Protein AF-0000000081128014 (afdb_homodimer)

pLDDT: mean 85.07, std 20.33, range [24.38, 98.75]

InterPro domains:
  IPR011042 Six-bladed beta-propeller, TolB-like [G3DSA:2.120.10.30] (25-150)

Secondary structure (DSSP, 8-state):
-------------------S-SEEEEETTEEEEEETTEEEEEEE-S-SEEEEEEEETTTTEEEEEEE-TTB-EEEEEETTT--EEEEEE-TTB-EEEEEEETTTTEEEEEETTTTEEEEEE--S-S-PPEEEEEE-SSS-EEEEEE-TT-/-------------------S-SEEEEETTEEEEEETTEEEEEEE-S-SEEEEEEEETTTTEEEEEEE-TTB-EEEEEETTT--EEEEEE-TTB-EEEEEEETTTTEEEEEETTTTEEEEEE--SSS-PPEEEEEE-SSS-EEEEEE-TT-

Radius of gyration: 19.32 Å; Cα contacts (8 Å, |Δi|>4): 740; chains: 2; bounding box: 48×57×55 Å

Organism: Mythimna separata (NCBI:txid271217)

Nearest PDB structures (foldseek):
  8jx8-assembly1_B  TM=8.300E-01  e=3.757E-05  Rattus norvegicus
  8juu-assembly1_B  TM=8.739E-01  e=5.734E-05  Rattus norvegicus
  8em7-assembly1_B  TM=8.088E-01  e=1.564E-04  Mus musculus
  1npe-assembly1_A  TM=8.009E-01  e=1.294E-03  Mus musculus
  4o9d-assembly2_A  TM=6.510E-01  e=2.772E-02  Schizosaccharomyces pombe 972h-

Structure (mmCIF, N/CA/C/O backbone):
data_AF-0000000081128014-model_v1
#
loop_
_entity.id
_entity.type
_entity.pdbx_description
1 polymer 'Uncharacterized protein'
#
loop_
_atom_site.group_PDB
_atom_site.id
_atom_site.type_symbol
_atom_site.label_atom_id
_atom_site.label_alt_id
_atom_site.label_comp_id
_atom_site.label_asym_id
_atom_site.label_entity_id
_atom_site.label_seq_id
_atom_site.pdbx_PDB_ins_code
_atom_site.Cartn_x
_atom_site.Cartn_y
_atom_site.Cartn_z
_atom_site.occupancy
_atom_site.B_iso_or_equiv
_atom_site.auth_seq_id
_atom_site.auth_comp_id
_atom_site.auth_asym_id
_atom_site.auth_atom_id
_atom_site.pdbx_PDB_model_num
ATOM 1 N N . MET A 1 1 ? -27.906 -6.957 -35.219 1 24.58 1 MET A N 1
ATOM 2 C CA . MET A 1 1 ? -28.062 -5.723 -34.469 1 24.58 1 MET A CA 1
ATOM 3 C C . MET A 1 1 ? -26.797 -5.395 -33.688 1 24.58 1 MET A C 1
ATOM 5 O O . MET A 1 1 ? -26.375 -6.168 -32.844 1 24.58 1 MET A O 1
ATOM 9 N N . PHE A 1 2 ? -25.859 -4.609 -34.312 1 31.95 2 PHE A N 1
ATOM 10 C CA . PHE A 1 2 ? -24.531 -4.215 -33.875 1 31.95 2 PHE A CA 1
ATOM 11 C C . PHE A 1 2 ? -24.609 -3.275 -32.688 1 31.95 2 PHE A C 1
ATOM 13 O O . PHE A 1 2 ? -25.109 -2.152 -32.781 1 31.95 2 PHE A O 1
ATOM 20 N N . THR A 1 3 ? -24.812 -3.832 -31.5 1 31.75 3 THR A N 1
ATOM 21 C CA . THR A 1 3 ? -24.812 -2.939 -30.344 1 31.75 3 THR A CA 1
ATOM 22 C C . THR A 1 3 ? -23.5 -2.174 -30.234 1 31.75 3 THR A C 1
ATOM 24 O O . THR A 1 3 ? -22.422 -2.777 -30.156 1 31.75 3 THR A O 1
ATOM 27 N N . ALA A 1 4 ? -23.5 -0.953 -30.672 1 30.47 4 ALA A N 1
ATOM 28 C CA . ALA A 1 4 ? -22.438 0.044 -30.531 1 30.47 4 ALA A CA 1
ATOM 29 C C . ALA A 1 4 ? -22.047 0.241 -29.078 1 30.47 4 ALA A C 1
ATOM 31 O O . ALA A 1 4 ? -22.891 0.589 -28.234 1 30.47 4 ALA A O 1
ATOM 32 N N . GLN A 1 5 ? -21.094 -0.51 -28.641 1 31.77 5 GLN A N 1
ATOM 33 C CA . GLN A 1 5 ? -20.516 -0.251 -27.328 1 31.77 5 GLN A CA 1
ATOM 34 C C . GLN A 1 5 ? -19.906 1.148 -27.266 1 31.77 5 GLN A C 1
ATOM 36 O O . GLN A 1 5 ? -19.031 1.489 -28.062 1 31.77 5 GLN A O 1
ATOM 41 N N . CYS A 1 6 ? -20.656 2.104 -26.844 1 29.44 6 CYS A N 1
ATOM 42 C CA . CYS A 1 6 ? -20.281 3.496 -26.609 1 29.44 6 CYS A CA 1
ATOM 43 C C . CYS A 1 6 ? -19.125 3.6 -25.641 1 29.44 6 CYS A C 1
ATOM 45 O O . CYS A 1 6 ? -19.25 3.24 -24.469 1 29.44 6 CYS A O 1
ATOM 47 N N . VAL A 1 7 ? -18 3.518 -26.125 1 34.19 7 VAL A N 1
ATOM 48 C CA . VAL A 1 7 ? -16.812 3.844 -25.328 1 34.19 7 VAL A CA 1
ATOM 49 C C . VAL A 1 7 ? -16.844 5.32 -24.938 1 34.19 7 VAL A C 1
ATOM 51 O O . VAL A 1 7 ? -16.781 6.199 -25.797 1 34.19 7 VAL A O 1
ATOM 54 N N . LEU A 1 8 ? -17.625 5.637 -23.969 1 33.28 8 LEU A N 1
ATOM 55 C CA . LEU A 1 8 ? -17.594 6.98 -23.391 1 33.28 8 LEU A CA 1
ATOM 56 C C . LEU A 1 8 ? -16.188 7.332 -22.922 1 33.28 8 LEU A C 1
ATOM 58 O O . LEU A 1 8 ? -15.648 6.707 -22 1 33.28 8 LEU A O 1
ATOM 62 N N . GLY A 1 9 ? -15.5 7.988 -23.828 1 33.78 9 GLY A N 1
ATOM 63 C CA . GLY A 1 9 ? -14.227 8.57 -23.422 1 33.78 9 GLY A CA 1
ATOM 64 C C . GLY A 1 9 ? -14.391 9.727 -22.453 1 33.78 9 GLY A C 1
ATOM 65 O O . GLY A 1 9 ? -14.977 10.758 -22.797 1 33.78 9 GLY A O 1
ATOM 66 N N . LEU A 1 10 ? -14.461 9.547 -21.266 1 37.91 10 LEU A N 1
ATOM 67 C CA . LEU A 1 10 ? -14.453 10.625 -20.281 1 37.91 10 LEU A CA 1
ATOM 68 C C . LEU A 1 10 ? -13.188 11.469 -20.422 1 37.91 10 LEU A C 1
ATOM 70 O O . LEU A 1 10 ? -12.078 10.953 -20.328 1 37.91 10 LEU A O 1
ATOM 74 N N . ILE A 1 11 ? -13.406 12.539 -21.078 1 35.12 11 ILE A N 1
ATOM 75 C CA . ILE A 1 11 ? -12.367 13.57 -21.125 1 35.12 11 ILE A CA 1
ATOM 76 C C . ILE A 1 11 ? -12.211 14.203 -19.734 1 35.12 11 ILE A C 1
ATOM 78 O O . ILE A 1 11 ? -13.125 14.859 -19.234 1 35.12 11 ILE A O 1
ATOM 82 N N . VAL A 1 12 ? -11.367 13.727 -18.953 1 42.72 12 VAL A N 1
ATOM 83 C CA . VAL A 1 12 ? -11.023 14.398 -17.703 1 42.72 12 VAL A CA 1
ATOM 84 C C . VAL A 1 12 ? -10.242 15.68 -18.016 1 42.72 12 VAL A C 1
ATOM 86 O O . VAL A 1 12 ? -9.195 15.633 -18.656 1 42.72 12 VAL A O 1
ATOM 89 N N . LEU A 1 13 ? -10.836 16.766 -18.016 1 39.06 13 LEU A N 1
ATOM 90 C CA . LEU A 1 13 ? -10.18 18.078 -17.984 1 39.06 13 LEU A CA 1
ATOM 91 C C . LEU A 1 13 ? -9.125 18.125 -16.891 1 39.06 13 LEU A C 1
ATOM 93 O O . LEU A 1 13 ? -9.453 18.109 -15.703 1 39.06 13 LEU A O 1
ATOM 97 N N . TYR A 1 14 ? -7.918 17.766 -17.328 1 41.53 14 TYR A N 1
ATOM 98 C CA . TYR A 1 14 ? -6.789 17.953 -16.422 1 41.53 14 TYR A CA 1
ATOM 99 C C . TYR A 1 14 ? -6.598 19.422 -16.078 1 41.53 14 TYR A C 1
ATOM 101 O O . TYR A 1 14 ? -6.242 20.219 -16.953 1 41.53 14 TYR A O 1
ATOM 109 N N . VAL A 1 15 ? -7.34 20.094 -15.289 1 43.22 15 VAL A N 1
ATOM 110 C CA . VAL A 1 15 ? -6.887 21.359 -14.734 1 43.22 15 VAL A CA 1
ATOM 111 C C . VAL A 1 15 ? -5.492 21.188 -14.133 1 43.22 15 VAL A C 1
ATOM 113 O O . VAL A 1 15 ? -5.27 20.297 -13.305 1 43.22 15 VAL A O 1
ATOM 116 N N . GLY A 1 16 ? -4.492 21.609 -14.82 1 42.78 16 GLY A N 1
ATOM 117 C CA . GLY A 1 16 ? -3.15 21.734 -14.273 1 42.78 16 GLY A CA 1
ATOM 118 C C . GLY A 1 16 ? -3.139 22.266 -12.852 1 42.78 16 GLY A C 1
ATOM 119 O O . GLY A 1 16 ? -3.078 23.469 -12.625 1 42.78 16 GLY A O 1
ATOM 120 N N . CYS A 1 17 ? -3.855 21.859 -11.992 1 43.75 17 CYS A N 1
ATOM 121 C CA . CYS A 1 17 ? -3.635 22.281 -10.617 1 43.75 17 CYS A CA 1
ATOM 122 C C . CYS A 1 17 ? -2.189 22.047 -10.195 1 43.75 17 CYS A C 1
ATOM 124 O O . CYS A 1 17 ? -1.674 20.938 -10.336 1 43.75 17 CYS A O 1
ATOM 126 N N . THR A 1 18 ? -1.297 23 -10.414 1 49.47 18 THR A N 1
ATOM 127 C CA . THR A 1 18 ? 0.041 22.984 -9.828 1 49.47 18 THR A CA 1
ATOM 128 C C . THR A 1 18 ? 0.044 22.266 -8.484 1 49.47 18 THR A C 1
ATOM 130 O O . THR A 1 18 ? -0.579 22.719 -7.527 1 49.47 18 THR A O 1
ATOM 133 N N . HIS A 1 19 ? 0.033 21.031 -8.508 1 60.66 19 HIS A N 1
ATOM 134 C CA . HIS A 1 19 ? 0.167 20.328 -7.234 1 60.66 19 HIS A CA 1
ATOM 135 C C . HIS A 1 19 ? 1.524 20.609 -6.594 1 60.66 19 HIS A C 1
ATOM 137 O O . HIS A 1 19 ? 2.533 20.719 -7.293 1 60.66 19 HIS A O 1
ATOM 143 N N . SER A 1 20 ? 1.597 21.125 -5.344 1 78.62 20 SER A N 1
ATOM 144 C CA . SER A 1 20 ? 2.738 21.578 -4.562 1 78.62 20 SER A CA 1
ATOM 145 C C . SER A 1 20 ? 3.605 20.406 -4.109 1 78.62 20 SER A C 1
ATOM 147 O O . SER A 1 20 ? 4.73 20.609 -3.643 1 78.62 20 SER A O 1
ATOM 149 N N . TRP A 1 21 ? 3.225 19.172 -4.367 1 92.25 21 TRP A N 1
ATOM 150 C CA . TRP A 1 21 ? 4.074 18.062 -3.973 1 92.25 21 TRP A CA 1
ATOM 151 C C . TRP A 1 21 ? 4.027 16.953 -5.016 1 92.25 21 TRP A C 1
ATOM 153 O O . TRP A 1 21 ? 3.053 16.828 -5.766 1 92.25 21 TRP A O 1
ATOM 163 N N . ASP A 1 22 ? 5.172 16.156 -5.16 1 93.88 22 ASP A N 1
ATOM 164 C CA . ASP A 1 22 ? 5.223 15.008 -6.066 1 93.88 22 ASP A CA 1
ATOM 165 C C . ASP A 1 22 ? 5.176 13.688 -5.293 1 93.88 22 ASP A C 1
ATOM 167 O O . ASP A 1 22 ? 4.711 12.672 -5.812 1 93.88 22 ASP A O 1
ATOM 171 N N . MET A 1 23 ? 5.641 13.719 -4.062 1 97.25 23 MET A N 1
ATOM 172 C CA . MET A 1 23 ? 5.754 12.5 -3.266 1 97.25 23 MET A CA 1
ATOM 173 C C . MET A 1 23 ? 5.523 12.789 -1.787 1 97.25 23 MET A C 1
ATOM 175 O O . MET A 1 23 ? 5.926 13.844 -1.288 1 97.25 23 MET A O 1
ATOM 179 N N . ALA A 1 24 ? 4.84 11.938 -1.146 1 98.19 24 ALA A N 1
ATOM 180 C CA . ALA A 1 24 ? 4.688 11.984 0.306 1 98.19 24 ALA A CA 1
ATOM 181 C C . ALA A 1 24 ? 5.156 10.68 0.948 1 98.19 24 ALA A C 1
ATOM 183 O O . ALA A 1 24 ? 4.895 9.594 0.426 1 98.19 24 ALA A O 1
ATOM 184 N N . ILE A 1 25 ? 5.855 10.766 2.074 1 98.56 25 ILE A N 1
ATOM 185 C CA . ILE A 1 25 ? 6.414 9.609 2.764 1 98.56 25 ILE A CA 1
ATOM 186 C C . ILE A 1 25 ? 6.012 9.641 4.234 1 98.56 25 ILE A C 1
ATOM 188 O O . ILE A 1 25 ? 6.074 10.688 4.879 1 98.56 25 ILE A O 1
ATOM 192 N N . SER A 1 26 ? 5.477 8.555 4.738 1 98.44 26 SER A N 1
ATOM 193 C CA . SER A 1 26 ? 5.301 8.414 6.18 1 98.44 26 SER A CA 1
ATOM 194 C C . SER A 1 26 ? 6.598 7.988 6.855 1 98.44 26 SER A C 1
ATOM 196 O O . SER A 1 26 ? 7.203 6.984 6.473 1 98.44 26 SER A O 1
ATOM 198 N N . VAL A 1 27 ? 7.008 8.727 7.844 1 97.5 27 VAL A N 1
ATOM 199 C CA . VAL A 1 27 ? 8.25 8.484 8.57 1 97.5 27 VAL A CA 1
ATOM 200 C C . VAL A 1 27 ? 8.008 8.664 10.07 1 97.5 27 VAL A C 1
ATOM 202 O O . VAL A 1 27 ? 7.895 9.797 10.555 1 97.5 27 VAL A O 1
ATOM 205 N N . GLY A 1 28 ? 7.996 7.539 10.781 1 95 28 GLY A N 1
ATOM 206 C CA . GLY A 1 28 ? 7.695 7.695 12.195 1 95 28 GLY A CA 1
ATOM 207 C C . GLY A 1 28 ? 6.367 8.375 12.453 1 95 28 GLY A C 1
ATOM 208 O O . GLY A 1 28 ? 5.316 7.887 12.031 1 95 28 GLY A O 1
ATOM 209 N N . ASP A 1 29 ? 6.453 9.625 12.977 1 94.75 29 ASP A N 1
ATOM 210 C CA . ASP A 1 29 ? 5.238 10.352 13.336 1 94.75 29 ASP A CA 1
ATOM 211 C C . ASP A 1 29 ? 5 11.523 12.383 1 94.75 29 ASP A C 1
ATOM 213 O O . ASP A 1 29 ? 4.227 12.43 12.688 1 94.75 29 ASP A O 1
ATOM 217 N N . ARG A 1 30 ? 5.652 11.469 11.266 1 96.56 30 ARG A N 1
ATOM 218 C CA . ARG A 1 30 ? 5.523 12.633 10.398 1 96.56 30 ARG A CA 1
ATOM 219 C C . ARG A 1 30 ? 5.289 12.219 8.953 1 96.56 30 ARG A C 1
ATOM 221 O O . ARG A 1 30 ? 5.637 11.102 8.555 1 96.56 30 ARG A O 1
ATOM 228 N N . LEU A 1 31 ? 4.754 13.141 8.219 1 97.75 31 LEU A N 1
ATOM 229 C CA . LEU A 1 31 ? 4.66 13.109 6.766 1 97.75 31 LEU A CA 1
ATOM 230 C C . LEU A 1 31 ? 5.68 14.055 6.133 1 97.75 31 LEU A C 1
ATOM 232 O O . LEU A 1 31 ? 5.715 15.242 6.461 1 97.75 31 LEU A O 1
ATOM 236 N N . ASP A 1 32 ? 6.492 13.508 5.293 1 97.88 32 ASP A N 1
ATOM 237 C CA . ASP A 1 32 ? 7.41 14.32 4.508 1 97.88 32 ASP A CA 1
ATOM 238 C C . ASP A 1 32 ? 6.93 14.461 3.064 1 97.88 32 ASP A C 1
ATOM 240 O O . ASP A 1 32 ? 6.594 13.461 2.42 1 97.88 32 ASP A O 1
ATOM 244 N N . PHE A 1 33 ? 6.926 15.688 2.604 1 97.5 33 PHE A N 1
ATOM 245 C CA . PHE A 1 33 ? 6.535 15.977 1.228 1 97.5 33 PHE A CA 1
ATOM 246 C C . PHE A 1 33 ? 7.746 16.391 0.4 1 97.5 33 PHE A C 1
ATOM 248 O O . PHE A 1 33 ? 8.617 17.125 0.884 1 97.5 33 PHE A O 1
ATOM 255 N N . TYR A 1 34 ? 7.723 15.891 -0.786 1 97 34 TYR A N 1
ATOM 256 C CA . TYR A 1 34 ? 8.836 16.141 -1.691 1 97 34 TYR A CA 1
ATOM 257 C C . TYR A 1 34 ? 8.344 16.688 -3.023 1 97 34 TYR A C 1
ATOM 259 O O . TYR A 1 34 ? 7.266 16.312 -3.498 1 97 34 TYR A O 1
ATOM 267 N N . THR A 1 35 ? 9.148 17.547 -3.561 1 94 35 THR A N 1
ATOM 268 C CA . THR A 1 35 ? 9.062 18.016 -4.941 1 94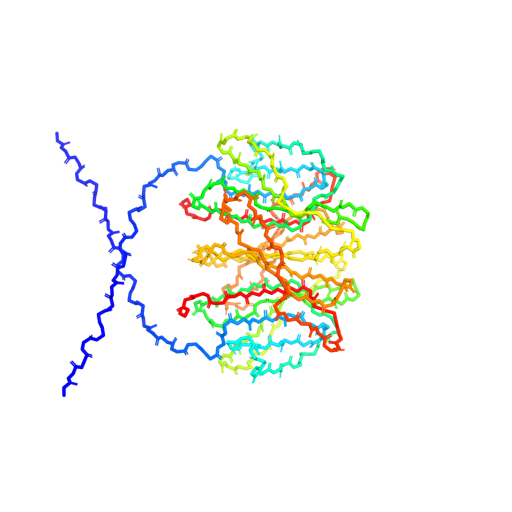 35 THR A CA 1
ATOM 269 C C . THR A 1 35 ? 10.422 17.906 -5.629 1 94 35 THR A C 1
ATOM 271 O O . THR A 1 35 ? 11.43 18.391 -5.105 1 94 35 THR A O 1
ATOM 274 N N . ASN A 1 36 ? 10.469 17.25 -6.742 1 90.94 36 ASN A N 1
ATOM 275 C CA . ASN A 1 36 ? 11.719 17.047 -7.461 1 90.94 36 ASN A CA 1
ATOM 276 C C . ASN A 1 36 ? 12.812 16.5 -6.543 1 90.94 36 ASN A C 1
ATOM 278 O O . ASN A 1 36 ? 13.898 17.078 -6.461 1 90.94 36 ASN A O 1
ATOM 282 N N . ASP A 1 37 ? 12.43 15.523 -5.77 1 91.31 37 ASP A N 1
ATOM 283 C CA . ASP A 1 37 ? 13.312 14.742 -4.91 1 91.31 37 ASP A CA 1
ATOM 284 C C . ASP A 1 37 ? 13.867 15.594 -3.77 1 91.31 37 ASP A C 1
ATOM 286 O O . ASP A 1 37 ? 14.844 15.219 -3.119 1 91.31 37 ASP A O 1
ATOM 290 N N . THR A 1 38 ? 13.289 16.781 -3.631 1 94.25 38 THR A N 1
ATOM 291 C CA . THR A 1 38 ? 13.672 17.641 -2.518 1 94.25 38 THR A CA 1
ATOM 292 C C . THR A 1 38 ? 12.516 17.797 -1.533 1 94.25 38 THR A C 1
ATOM 294 O O . THR A 1 38 ? 11.375 18.031 -1.938 1 94.25 38 THR A O 1
ATOM 297 N N . LYS A 1 39 ? 12.922 17.641 -0.259 1 96.81 39 LYS A N 1
ATOM 298 C CA . LYS A 1 39 ? 11.883 17.781 0.76 1 96.81 39 LYS A CA 1
ATOM 299 C C . LYS A 1 39 ? 11.375 19.219 0.828 1 96.81 39 LYS A C 1
ATOM 301 O O . LYS A 1 39 ? 12.164 20.156 0.951 1 96.81 39 LYS A O 1
ATOM 306 N N . THR A 1 40 ? 10.078 19.375 0.763 1 96.31 40 THR A N 1
ATOM 307 C CA . THR A 1 40 ? 9.508 20.719 0.702 1 96.31 40 THR A CA 1
ATOM 308 C C . THR A 1 40 ? 8.672 21 1.946 1 96.31 40 THR A C 1
ATOM 310 O O . THR A 1 40 ? 8.453 22.172 2.295 1 96.31 40 THR A O 1
ATOM 313 N N . ASP A 1 41 ? 8.211 20.016 2.6 1 95.88 41 ASP A N 1
ATOM 314 C CA . ASP A 1 41 ? 7.383 20.203 3.787 1 95.88 41 ASP A CA 1
ATOM 315 C C . ASP A 1 41 ? 7.418 18.969 4.684 1 95.88 41 ASP A C 1
ATOM 317 O O . ASP A 1 41 ? 7.645 17.859 4.207 1 95.88 41 ASP A O 1
ATOM 321 N N . THR A 1 42 ? 7.332 19.188 5.969 1 96.88 42 THR A N 1
ATOM 322 C CA . THR A 1 42 ? 7.164 18.141 6.977 1 96.88 42 THR A CA 1
ATOM 323 C C . THR A 1 42 ? 5.98 18.453 7.887 1 96.88 42 THR A C 1
ATOM 325 O O . THR A 1 42 ? 5.871 19.562 8.406 1 96.88 42 THR A O 1
ATOM 328 N N . VAL A 1 43 ? 5.109 17.469 8 1 97 43 VAL A N 1
ATOM 329 C CA . VAL A 1 43 ? 3.965 17.609 8.898 1 97 43 VAL A CA 1
ATOM 330 C C . VAL A 1 43 ? 4.059 16.594 10.023 1 97 43 VAL A C 1
ATOM 332 O O . VAL A 1 43 ? 4.07 15.383 9.773 1 97 43 VAL A O 1
ATOM 335 N N . ARG A 1 44 ? 4.105 17.062 11.227 1 95.56 44 ARG A N 1
ATOM 336 C CA . ARG A 1 44 ? 4.047 16.172 12.375 1 95.56 44 ARG A CA 1
ATOM 337 C C . ARG A 1 44 ? 2.609 15.969 12.836 1 95.56 44 ARG A C 1
ATOM 339 O O . ARG A 1 44 ? 1.858 16.938 12.992 1 95.56 44 ARG A O 1
ATOM 346 N N . LEU A 1 45 ? 2.305 14.781 12.914 1 92.94 45 LEU A N 1
ATOM 347 C CA . LEU A 1 45 ? 0.954 14.438 13.352 1 92.94 45 LEU A CA 1
ATOM 348 C C . LEU A 1 45 ? 0.956 13.93 14.789 1 92.94 45 LEU A C 1
ATOM 350 O O . LEU A 1 45 ? 2.016 13.633 15.344 1 92.94 45 LEU A O 1
ATOM 354 N N . ASP A 1 46 ? -0.176 13.992 15.492 1 84.94 46 ASP A N 1
ATOM 355 C CA . ASP A 1 46 ? -0.298 13.492 16.859 1 84.94 46 ASP A CA 1
ATOM 356 C C . ASP A 1 46 ? -0.318 11.969 16.875 1 84.94 46 ASP A C 1
ATOM 358 O O . ASP A 1 46 ? -1.283 11.359 17.344 1 84.94 46 ASP A O 1
ATOM 362 N N . SER A 1 47 ? 0.551 11.414 16.125 1 79.62 47 SER A N 1
ATOM 363 C CA . SER A 1 47 ? 0.664 9.961 15.992 1 79.62 47 SER A CA 1
ATOM 364 C C . SER A 1 47 ? 1.995 9.461 16.547 1 79.62 47 SER A C 1
ATOM 366 O O . SER A 1 47 ? 2.984 10.203 16.547 1 79.62 47 SER A O 1
ATOM 368 N N . HIS A 1 48 ? 1.973 8.359 17.125 1 77.06 48 HIS A N 1
ATOM 369 C CA . HIS A 1 48 ? 3.229 7.75 17.547 1 77.06 48 HIS A CA 1
ATOM 370 C C . HIS A 1 48 ? 4.012 7.215 16.344 1 77.06 48 HIS A C 1
ATOM 372 O O . HIS A 1 48 ? 5.215 7.461 16.234 1 77.06 48 HIS A O 1
ATOM 378 N N . ASP A 1 49 ? 3.254 6.43 15.539 1 93.19 49 ASP A N 1
ATOM 379 C CA . ASP A 1 49 ? 3.875 5.875 14.344 1 93.19 49 ASP A CA 1
ATOM 380 C C . ASP A 1 49 ? 2.883 5.816 13.188 1 93.19 49 ASP A C 1
ATOM 382 O O . ASP A 1 49 ? 1.745 5.371 13.359 1 93.19 49 ASP A O 1
ATOM 386 N N . LEU A 1 50 ? 3.434 6.344 12.039 1 96.69 50 LEU A N 1
ATOM 387 C CA . LEU A 1 50 ? 2.615 6.27 10.836 1 96.69 50 LEU A CA 1
ATOM 388 C C . LEU A 1 50 ? 2.898 4.984 10.07 1 96.69 50 LEU A C 1
ATOM 390 O O . LEU A 1 50 ? 4.047 4.547 9.984 1 96.69 50 LEU A O 1
ATOM 394 N N . GLY A 1 51 ? 1.829 4.379 9.516 1 97 51 GLY A N 1
ATOM 395 C CA . GLY A 1 51 ? 1.943 3.184 8.695 1 97 51 GLY A CA 1
ATOM 396 C C . GLY A 1 51 ? 1.648 3.438 7.227 1 97 51 GLY A C 1
ATOM 397 O O . GLY A 1 51 ? 2.232 4.336 6.617 1 97 51 GLY A O 1
ATOM 398 N N . ALA A 1 52 ? 0.73 2.693 6.688 1 98.44 52 ALA A N 1
ATOM 399 C CA . ALA A 1 52 ? 0.377 2.699 5.273 1 98.44 52 ALA A CA 1
ATOM 400 C C . ALA A 1 52 ? -0.241 4.035 4.867 1 98.44 52 ALA A C 1
ATOM 402 O O . ALA A 1 52 ? -0.882 4.703 5.68 1 98.44 52 ALA A O 1
ATOM 403 N N . LEU A 1 53 ? -0.067 4.332 3.596 1 98.75 53 LEU A N 1
ATOM 404 C CA . LEU A 1 53 ? -0.602 5.555 3.004 1 98.75 53 LEU A CA 1
ATOM 405 C C . LEU A 1 53 ? -1.481 5.234 1.8 1 98.75 53 LEU A C 1
ATOM 407 O O . LEU A 1 53 ? -1.304 4.199 1.153 1 98.75 53 LEU A O 1
ATOM 411 N N . ALA A 1 54 ? -2.365 6.051 1.551 1 98.19 54 ALA A N 1
ATOM 412 C CA . ALA A 1 54 ? -3.105 6.156 0.295 1 98.19 54 ALA A CA 1
ATOM 413 C C . ALA A 1 54 ? -3.516 7.602 0.021 1 98.19 54 ALA A C 1
ATOM 415 O O . ALA A 1 54 ? -3.59 8.414 0.942 1 98.19 54 ALA A O 1
ATOM 416 N N . TYR A 1 55 ? -3.701 7.945 -1.209 1 96.56 55 TYR A N 1
ATOM 417 C CA . TYR A 1 55 ? -4.004 9.328 -1.566 1 96.56 55 TYR A CA 1
ATOM 418 C C . TYR A 1 55 ? -5.348 9.422 -2.277 1 96.56 55 TYR A C 1
ATOM 420 O O . TYR A 1 55 ? -5.57 8.758 -3.291 1 96.56 55 TYR A O 1
ATOM 428 N N . ASP A 1 56 ? -6.199 10.125 -1.669 1 94.25 56 ASP A N 1
ATOM 429 C CA . ASP A 1 56 ? -7.445 10.547 -2.299 1 94.25 56 ASP A CA 1
ATOM 430 C C . ASP A 1 56 ? -7.254 11.859 -3.064 1 94.25 56 ASP A C 1
ATOM 432 O O . ASP A 1 56 ? -7.438 12.938 -2.506 1 94.25 56 ASP A O 1
ATOM 436 N N . GLU A 1 57 ? -7.004 11.68 -4.27 1 90.5 57 GLU A N 1
ATOM 437 C CA . GLU A 1 57 ? -6.656 12.82 -5.109 1 90.5 57 GLU A CA 1
ATOM 438 C C . GLU A 1 57 ? -7.844 13.766 -5.277 1 90.5 57 GLU A C 1
ATOM 440 O O . GLU A 1 57 ? -7.668 14.977 -5.395 1 90.5 57 GLU A O 1
ATOM 445 N N . VAL A 1 58 ? -8.992 13.242 -5.328 1 88.19 58 VAL A N 1
ATOM 446 C CA . VAL A 1 58 ? -10.195 14.023 -5.578 1 88.19 58 VAL A CA 1
ATOM 447 C C . VAL A 1 58 ? -10.406 15.031 -4.449 1 88.19 58 VAL A C 1
ATOM 449 O O . VAL A 1 58 ? -10.734 16.188 -4.695 1 88.19 58 VAL A O 1
ATOM 452 N N . HIS A 1 59 ? -10.164 14.68 -3.246 1 90.94 59 HIS A N 1
ATOM 453 C CA . HIS A 1 59 ? -10.445 15.547 -2.109 1 90.94 59 HIS A CA 1
ATOM 454 C C . HIS A 1 59 ? -9.156 16.094 -1.506 1 90.94 59 HIS A C 1
ATOM 456 O O . HIS A 1 59 ? -9.195 16.844 -0.525 1 90.94 59 HIS A O 1
ATOM 462 N N . ASP A 1 60 ? -8.078 15.68 -2.062 1 93.06 60 ASP A N 1
ATOM 463 C CA . ASP A 1 60 ? -6.77 16.156 -1.627 1 93.06 60 ASP A CA 1
ATOM 464 C C . ASP A 1 60 ? -6.488 15.758 -0.181 1 93.06 60 ASP A C 1
ATOM 466 O O . ASP A 1 60 ? -6.117 16.594 0.642 1 93.06 60 ASP A O 1
ATOM 470 N N . ILE A 1 61 ? -6.738 14.477 0.085 1 95.25 61 ILE A N 1
ATOM 471 C CA . ILE A 1 61 ? -6.555 13.938 1.428 1 95.25 61 ILE A CA 1
ATOM 472 C C . ILE A 1 61 ? -5.539 12.797 1.392 1 95.25 61 ILE A C 1
ATOM 474 O O . ILE A 1 61 ? -5.656 11.875 0.574 1 95.25 61 ILE A O 1
ATOM 478 N N . LEU A 1 62 ? -4.535 12.906 2.191 1 97.19 62 LEU A N 1
ATOM 479 C CA . LEU A 1 62 ? -3.637 11.773 2.426 1 97.19 62 LEU A CA 1
ATOM 480 C C . LEU A 1 62 ? -4.168 10.883 3.543 1 97.19 62 LEU A C 1
ATOM 482 O O . LEU A 1 62 ? -4.262 11.312 4.695 1 97.19 62 LEU A O 1
ATOM 486 N N . LEU A 1 63 ? -4.566 9.711 3.191 1 97.38 63 LEU A N 1
ATOM 487 C CA . LEU A 1 63 ? -5.031 8.727 4.16 1 97.38 63 LEU A CA 1
ATOM 488 C C . LEU A 1 63 ? -3.857 7.961 4.762 1 97.38 63 LEU A C 1
ATOM 490 O O . LEU A 1 63 ? -2.896 7.637 4.062 1 97.38 63 LEU A O 1
ATOM 494 N N . TYR A 1 64 ? -3.961 7.66 6.027 1 97.62 64 TYR A N 1
ATOM 495 C CA . TYR A 1 64 ? -2.846 6.977 6.672 1 97.62 64 TYR A CA 1
ATOM 496 C C . TYR A 1 64 ? -3.33 6.133 7.848 1 97.62 64 TYR A C 1
ATOM 498 O O . TYR A 1 64 ? -4.41 6.375 8.391 1 97.62 64 TYR A O 1
ATOM 506 N N . VAL A 1 65 ? -2.592 5.172 8.141 1 97.25 65 VAL A N 1
ATOM 507 C CA . VAL A 1 65 ? -2.818 4.367 9.336 1 97.25 65 VAL A CA 1
ATOM 508 C C . VAL A 1 65 ? -1.999 4.93 10.5 1 97.25 65 VAL A C 1
ATOM 510 O O . VAL A 1 65 ? -0.786 5.113 10.375 1 97.25 65 VAL A O 1
ATOM 513 N N . ASP A 1 66 ? -2.637 5.23 11.531 1 96.31 66 ASP A N 1
ATOM 514 C CA . ASP A 1 66 ? -1.977 5.59 12.781 1 96.31 66 ASP A CA 1
ATOM 515 C C . ASP A 1 66 ? -1.755 4.363 13.664 1 96.31 66 ASP A C 1
ATOM 517 O O . ASP A 1 66 ? -2.703 3.828 14.242 1 96.31 66 ASP A O 1
ATOM 521 N N . LYS A 1 67 ? -0.496 3.959 13.711 1 93.38 67 LYS A N 1
ATOM 522 C CA . LYS A 1 67 ? -0.163 2.764 14.477 1 93.38 67 LYS A CA 1
ATOM 523 C C . LYS A 1 67 ? -0.063 3.078 15.969 1 93.38 67 LYS A C 1
ATOM 525 O O . LYS A 1 67 ? 0.757 3.9 16.375 1 93.38 67 LYS A O 1
ATOM 530 N N . GLN A 1 68 ? -0.954 2.656 16.688 1 81.12 68 GLN A N 1
ATOM 531 C CA . GLN A 1 68 ? -0.938 2.738 18.156 1 81.12 68 GLN A CA 1
ATOM 532 C C . GLN A 1 68 ? -1.01 1.352 18.781 1 81.12 68 GLN A C 1
ATOM 534 O O . GLN A 1 68 ? -1.662 0.453 18.25 1 81.12 68 GLN A O 1
ATOM 539 N N . ARG A 1 69 ? -0.249 1.199 19.719 1 72 69 ARG A N 1
ATOM 540 C CA . ARG A 1 69 ? -0.216 -0.118 20.344 1 72 69 ARG A CA 1
ATOM 541 C C . ARG A 1 69 ? -1.617 -0.712 20.438 1 72 69 ARG A C 1
ATOM 543 O O . ARG A 1 69 ? -2.41 -0.31 21.297 1 72 69 ARG A O 1
ATOM 550 N N . ASN A 1 70 ? -1.918 -1.578 19.531 1 68.88 70 ASN A N 1
ATOM 551 C CA . ASN A 1 70 ? -3.115 -2.404 19.422 1 68.88 70 ASN A CA 1
ATOM 552 C C . ASN A 1 70 ? -4.363 -1.557 19.203 1 68.88 70 ASN A C 1
ATOM 554 O O . ASN A 1 70 ? -5.461 -1.943 19.609 1 68.88 70 ASN A O 1
ATOM 558 N N . ASN A 1 71 ? -4.234 -0.44 18.672 1 87.25 71 ASN A N 1
ATOM 559 C CA . ASN A 1 71 ? -5.371 0.443 18.438 1 87.25 71 ASN A CA 1
ATOM 560 C C . ASN A 1 71 ? -5.16 1.295 17.188 1 87.25 71 ASN A C 1
ATOM 562 O O . ASN A 1 71 ? -5.344 2.514 17.219 1 87.25 71 ASN A O 1
ATOM 566 N N . ASP A 1 72 ? -4.91 0.485 16.141 1 94.69 72 ASP A N 1
ATOM 567 C CA . ASP A 1 72 ? -4.633 1.229 14.922 1 94.69 72 ASP A CA 1
ATOM 568 C C . ASP A 1 72 ? -5.855 2.035 14.477 1 94.69 72 ASP A C 1
ATOM 570 O O . ASP A 1 72 ? -6.992 1.582 14.633 1 94.69 72 ASP A O 1
ATOM 574 N N . ALA A 1 73 ? -5.594 3.209 14.016 1 94.5 73 ALA A N 1
ATOM 575 C CA . ALA A 1 73 ? -6.641 4.09 13.5 1 94.5 73 ALA A CA 1
ATOM 576 C C . ALA A 1 73 ? -6.406 4.41 12.023 1 94.5 73 ALA A C 1
ATOM 578 O O . ALA A 1 73 ? -5.266 4.398 11.555 1 94.5 73 ALA A O 1
ATOM 579 N N . ILE A 1 74 ? -7.457 4.547 11.32 1 95.88 74 ILE A N 1
ATOM 580 C CA . ILE A 1 74 ? -7.391 5.117 9.977 1 95.88 74 ILE A CA 1
ATOM 581 C C . ILE A 1 74 ? -7.711 6.609 10.031 1 95.88 74 ILE A C 1
ATOM 583 O O . ILE A 1 74 ? -8.758 7.008 10.547 1 95.88 74 ILE A O 1
ATOM 587 N N . CYS A 1 75 ? -6.805 7.398 9.516 1 95.19 75 CYS A N 1
ATOM 588 C CA . CYS A 1 75 ? -6.926 8.852 9.586 1 95.19 75 CYS A CA 1
ATOM 589 C C . CYS A 1 75 ? -6.68 9.484 8.219 1 95.19 75 CYS A C 1
ATOM 591 O O . CYS A 1 75 ? -6.332 8.789 7.262 1 95.19 75 CYS A O 1
ATOM 593 N N . GLY A 1 76 ? -6.973 10.766 8.141 1 95.44 76 GLY A N 1
ATOM 594 C CA . GLY A 1 76 ? -6.738 11.547 6.934 1 95.44 76 GLY A CA 1
ATOM 595 C C . GLY A 1 76 ? -6.211 12.938 7.223 1 95.44 76 GLY A C 1
ATOM 596 O O . GLY A 1 76 ? -6.637 13.586 8.18 1 95.44 76 GLY A O 1
ATOM 597 N N . TYR A 1 77 ? -5.262 13.32 6.441 1 96.56 77 TYR A N 1
ATOM 598 C CA . TYR A 1 77 ? -4.719 14.672 6.465 1 96.56 77 TYR A CA 1
ATOM 599 C C . TYR A 1 77 ? -5.094 15.43 5.199 1 96.56 77 TYR A C 1
ATOM 601 O O . TYR A 1 77 ? -4.727 15.031 4.094 1 96.56 77 TYR A O 1
ATOM 609 N N . GLY A 1 78 ? -5.824 16.5 5.395 1 95.5 78 GLY A N 1
ATOM 610 C CA . GLY A 1 78 ? -6.102 17.375 4.27 1 95.5 78 GLY A CA 1
ATOM 611 C C . GLY A 1 78 ? -4.914 18.234 3.881 1 95.5 78 GLY A C 1
ATOM 612 O O . GLY A 1 78 ? -4.523 19.141 4.625 1 95.5 78 GLY A O 1
ATOM 613 N N . ILE A 1 79 ? -4.457 18.031 2.766 1 94.69 79 ILE A N 1
ATOM 614 C CA . ILE A 1 79 ? -3.221 18.688 2.369 1 94.69 79 ILE A CA 1
ATOM 615 C C . ILE A 1 79 ? -3.467 20.188 2.219 1 94.69 79 ILE A C 1
ATOM 617 O O . ILE A 1 79 ? -2.674 21 2.693 1 94.69 79 ILE A O 1
ATOM 621 N N . SER A 1 80 ? -4.531 20.516 1.577 1 92.75 80 SER A N 1
ATOM 622 C CA . SER A 1 80 ? -4.867 21.922 1.395 1 92.75 80 SER A CA 1
ATOM 623 C C . SER A 1 80 ? -5.453 22.516 2.668 1 92.75 80 SER A C 1
ATOM 625 O O . SER A 1 80 ? -5.094 23.641 3.061 1 92.75 80 SER A O 1
ATOM 627 N N . SER A 1 81 ? -6.312 21.812 3.326 1 93.56 81 SER A N 1
ATOM 628 C CA . SER A 1 81 ? -7.012 22.344 4.492 1 93.56 81 SER A CA 1
ATOM 629 C C . SER A 1 81 ? -6.129 22.312 5.73 1 93.56 81 SER A C 1
ATOM 631 O O . SER A 1 81 ? -6.391 23.016 6.707 1 93.56 81 SER A O 1
ATOM 633 N N . LYS A 1 82 ? -5.148 21.484 5.672 1 94.69 82 LYS A N 1
ATOM 634 C CA . LYS A 1 82 ? -4.23 21.266 6.785 1 94.69 82 LYS A CA 1
ATOM 635 C C . LYS A 1 8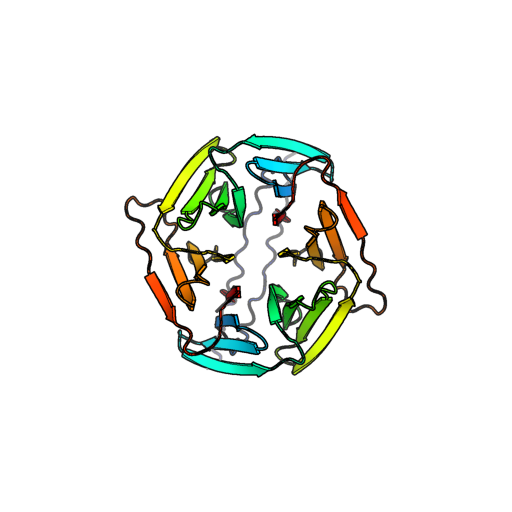2 ? -4.953 20.688 7.996 1 94.69 82 LYS A C 1
ATOM 637 O O . LYS A 1 82 ? -4.453 20.766 9.117 1 94.69 82 LYS A O 1
ATOM 642 N N . LEU A 1 83 ? -6.07 20.094 7.711 1 93 83 LEU A N 1
ATOM 643 C CA . LEU A 1 83 ? -6.844 19.484 8.789 1 93 83 LEU A CA 1
ATOM 644 C C . LEU A 1 83 ? -6.547 18 8.891 1 93 83 LEU A C 1
ATOM 646 O O . LEU A 1 83 ? -6.395 17.312 7.871 1 93 83 LEU A O 1
ATOM 650 N N . ASN A 1 84 ? -6.449 17.547 10.125 1 93.69 84 ASN A N 1
ATOM 651 C CA . ASN A 1 84 ? -6.23 16.141 10.438 1 93.69 84 ASN A CA 1
ATOM 652 C C . ASN A 1 84 ? -7.43 15.539 11.172 1 93.69 84 ASN A C 1
ATOM 654 O O . ASN A 1 84 ? -7.977 16.156 12.086 1 93.69 84 ASN A O 1
ATOM 658 N N . GLN A 1 85 ? -7.816 14.375 10.695 1 90.88 85 GLN A N 1
ATOM 659 C CA . GLN A 1 85 ? -8.938 13.703 11.359 1 90.88 85 GLN A CA 1
ATOM 660 C C . GLN A 1 85 ? -8.789 12.188 11.273 1 90.88 85 GLN A C 1
ATOM 662 O O . GLN A 1 85 ? -8.352 11.648 10.258 1 90.88 85 GLN A O 1
ATOM 667 N N . CYS A 1 86 ? -9.203 11.5 12.312 1 91.88 86 CYS A N 1
ATOM 668 C CA . CYS A 1 86 ? -9.273 10.047 12.281 1 91.88 86 CYS A CA 1
ATOM 669 C C . CYS A 1 86 ? -10.703 9.57 12.047 1 91.88 86 CYS A C 1
ATOM 671 O O . CYS A 1 86 ? -11.641 10.078 12.664 1 91.88 86 CYS A O 1
ATOM 673 N N . PHE A 1 87 ? -10.797 8.609 11.18 1 91.56 87 PHE A N 1
ATOM 674 C CA . PHE A 1 87 ? -12.109 8.125 10.766 1 91.56 87 PHE A CA 1
ATOM 675 C C . PHE A 1 87 ? -12.562 6.977 11.664 1 91.56 87 PHE A C 1
ATOM 677 O O . PHE A 1 87 ? -13.75 6.848 11.961 1 91.56 87 PHE A O 1
ATOM 684 N N . THR A 1 88 ? -11.664 6.148 11.969 1 89.62 88 THR A N 1
ATOM 685 C CA . THR A 1 88 ? -12.008 5.004 12.805 1 89.62 88 THR A CA 1
ATOM 686 C C . THR A 1 88 ? -10.844 4.637 13.719 1 89.62 88 THR A C 1
ATOM 688 O O . THR A 1 88 ? -9.68 4.848 13.367 1 89.62 88 THR A O 1
ATOM 691 N N . LYS A 1 89 ? -11.203 4.176 14.82 1 86.75 89 LYS A N 1
ATOM 692 C CA . LYS A 1 89 ? -10.289 3.613 15.812 1 86.75 89 LYS A CA 1
ATOM 693 C C . LYS A 1 89 ? -10.914 2.422 16.531 1 86.75 89 LYS A C 1
ATOM 695 O O . LYS A 1 89 ? -12.094 2.463 16.891 1 86.75 89 LYS A O 1
ATOM 700 N N . ARG A 1 90 ? -10.18 1.409 16.562 1 88.19 90 ARG A N 1
ATOM 701 C CA . ARG A 1 90 ? -10.711 0.218 17.219 1 88.19 90 ARG A CA 1
ATOM 702 C C . ARG A 1 90 ? -9.617 -0.542 17.953 1 88.19 90 ARG A C 1
ATOM 704 O O . ARG A 1 90 ? -8.508 -0.708 17.438 1 88.19 90 ARG A O 1
ATOM 711 N N . ASN A 1 91 ? -10.023 -1.039 19.031 1 88.81 91 ASN A N 1
ATOM 712 C CA . ASN A 1 91 ? -9.094 -1.805 19.859 1 88.81 91 ASN A CA 1
ATOM 713 C C . ASN A 1 91 ? -8.82 -3.18 19.25 1 88.81 91 ASN A C 1
ATOM 715 O O . ASN A 1 91 ? -9.727 -3.828 18.734 1 88.81 91 ASN A O 1
ATOM 719 N N . GLY A 1 92 ? -7.551 -3.561 19.406 1 90.75 92 GLY A N 1
ATOM 720 C CA . GLY A 1 92 ? -7.176 -4.906 19 1 90.75 92 GLY A CA 1
ATOM 721 C C . GLY A 1 92 ? -6.824 -5.012 17.531 1 90.75 92 GLY A C 1
ATOM 722 O O . GLY A 1 92 ? -6.5 -6.094 17.031 1 90.75 92 GLY A O 1
ATOM 723 N N . ARG A 1 93 ? -6.848 -3.916 16.906 1 92 93 ARG A N 1
ATOM 724 C CA . ARG A 1 93 ? -6.59 -3.926 15.461 1 92 93 ARG A CA 1
ATOM 725 C C . ARG A 1 93 ? -5.098 -3.785 15.172 1 92 93 ARG A C 1
ATOM 727 O O . ARG A 1 93 ? -4.395 -3.047 15.867 1 92 93 ARG A O 1
ATOM 734 N N . ASN A 1 94 ? -4.676 -4.613 14.211 1 95.38 94 ASN A N 1
ATOM 735 C CA . ASN A 1 94 ? -3.35 -4.465 13.625 1 95.38 94 ASN A CA 1
ATOM 736 C C . ASN A 1 94 ? -3.42 -4.348 12.102 1 95.38 94 ASN A C 1
ATOM 738 O O . ASN A 1 94 ? -3.41 -5.355 11.398 1 95.38 94 ASN A O 1
ATOM 742 N N . ILE A 1 95 ? -3.469 -3.078 11.617 1 97.06 95 ILE A N 1
ATOM 743 C CA . ILE A 1 95 ? -3.633 -2.814 10.188 1 97.06 95 ILE A CA 1
ATOM 744 C C . ILE A 1 95 ? -2.271 -2.834 9.5 1 97.06 95 ILE A C 1
ATOM 746 O O . ILE A 1 95 ? -1.358 -2.105 9.891 1 97.06 95 ILE A O 1
ATOM 750 N N . HIS A 1 96 ? -2.207 -3.604 8.484 1 96.5 96 HIS A N 1
ATOM 751 C CA . HIS A 1 96 ? -0.934 -3.719 7.777 1 96.5 96 HIS A CA 1
ATOM 752 C C . HIS A 1 96 ? -0.92 -2.857 6.52 1 96.5 96 HIS A C 1
ATOM 754 O O . HIS A 1 96 ? 0.089 -2.221 6.211 1 96.5 96 HIS A O 1
ATOM 760 N N . SER A 1 97 ? -1.977 -2.867 5.754 1 98.44 97 SER A N 1
ATOM 761 C CA . SER A 1 97 ? -2.018 -2.135 4.492 1 98.44 97 SER A CA 1
ATOM 762 C C . SER A 1 97 ? -3.395 -1.523 4.254 1 98.44 97 SER A C 1
ATOM 764 O O . SER A 1 97 ? -4.383 -1.955 4.852 1 98.44 97 SER A O 1
ATOM 766 N N . ILE A 1 98 ? -3.377 -0.521 3.377 1 98.62 98 ILE A N 1
ATOM 767 C CA . ILE A 1 98 ? -4.625 0.08 2.92 1 98.62 98 ILE A CA 1
ATOM 768 C C . ILE A 1 98 ? -4.598 0.235 1.401 1 98.62 98 ILE A C 1
ATOM 770 O O . ILE A 1 98 ? -3.527 0.34 0.8 1 98.62 98 ILE A O 1
ATOM 774 N N . PHE A 1 99 ? -5.758 0.204 0.801 1 98.44 99 PHE A N 1
ATOM 775 C CA . PHE A 1 99 ? -5.996 0.457 -0.615 1 98.44 99 PHE A CA 1
ATOM 776 C C . PHE A 1 99 ? -7.215 1.35 -0.809 1 98.44 99 PHE A C 1
ATOM 778 O O . PHE A 1 99 ? -8.312 1.025 -0.343 1 98.44 99 PHE A O 1
ATOM 785 N N . TYR A 1 100 ? -7.004 2.443 -1.43 1 97 100 TYR A N 1
ATOM 786 C CA . TYR A 1 100 ? -8.102 3.375 -1.669 1 97 100 TYR A CA 1
ATOM 787 C C . TYR A 1 100 ? -8.555 3.326 -3.125 1 97 100 TYR A C 1
ATOM 789 O O . TYR A 1 100 ? -7.754 3.559 -4.035 1 97 100 TYR A O 1
ATOM 797 N N . ASP A 1 101 ? -9.75 3.023 -3.229 1 94.44 101 ASP A N 1
ATOM 798 C CA . ASP A 1 101 ? -10.367 3.023 -4.547 1 94.44 101 ASP A CA 1
ATOM 799 C C . ASP A 1 101 ? -11.078 4.348 -4.824 1 94.44 101 ASP A C 1
ATOM 801 O O . ASP A 1 101 ? -12.195 4.57 -4.359 1 94.44 101 ASP A O 1
ATOM 805 N N . THR A 1 102 ? -10.461 5.117 -5.605 1 89.19 102 THR A N 1
ATOM 806 C CA . THR A 1 102 ? -10.977 6.457 -5.883 1 89.19 102 THR A CA 1
ATOM 807 C C . THR A 1 102 ? -12.305 6.379 -6.617 1 89.19 102 THR A C 1
ATOM 809 O O . THR A 1 102 ? -13.18 7.227 -6.418 1 89.19 102 THR A O 1
ATOM 812 N N . ALA A 1 103 ? -12.516 5.352 -7.41 1 86.56 103 ALA A N 1
ATOM 813 C CA . ALA A 1 103 ? -13.742 5.219 -8.195 1 86.56 103 ALA A CA 1
ATOM 814 C C . ALA A 1 103 ? -14.953 5.039 -7.285 1 86.56 103 ALA A C 1
ATOM 816 O O . ALA A 1 103 ? -16.031 5.582 -7.559 1 86.56 103 ALA A O 1
ATOM 817 N N . THR A 1 104 ? -14.828 4.34 -6.18 1 90.62 104 THR A N 1
ATOM 818 C CA . THR A 1 104 ? -15.969 4.031 -5.32 1 90.62 104 THR A CA 1
ATOM 819 C C . THR A 1 104 ? -15.852 4.773 -3.99 1 90.62 104 THR A C 1
ATOM 821 O O . THR A 1 104 ? -16.797 4.773 -3.191 1 90.62 104 THR A O 1
ATOM 824 N N . GLU A 1 105 ? -14.703 5.359 -3.779 1 92.44 105 GLU A N 1
ATOM 825 C CA . GLU A 1 105 ? -14.398 6.062 -2.537 1 92.44 105 GLU A CA 1
ATOM 826 C C . GLU A 1 105 ? -14.445 5.113 -1.341 1 92.44 105 GLU A C 1
ATOM 828 O O . GLU A 1 105 ? -14.961 5.469 -0.28 1 92.44 105 GLU A O 1
ATOM 833 N N . ILE A 1 106 ? -14.039 3.949 -1.589 1 95.06 106 ILE A N 1
ATOM 834 C CA . ILE A 1 106 ? -13.945 2.934 -0.546 1 95.06 106 ILE A CA 1
ATOM 835 C C . ILE A 1 106 ? -12.484 2.682 -0.196 1 95.06 106 ILE A C 1
ATOM 837 O O . ILE A 1 106 ? -11.633 2.596 -1.084 1 95.06 106 ILE A O 1
ATOM 841 N N . LEU A 1 107 ? -12.195 2.648 1.069 1 97.31 107 LEU A N 1
ATOM 842 C CA . LEU A 1 107 ? -10.883 2.262 1.575 1 97.31 107 LEU A CA 1
ATOM 843 C C . LEU A 1 107 ? -10.914 0.84 2.129 1 97.31 107 LEU A C 1
ATOM 845 O O . LEU A 1 107 ? -11.703 0.534 3.025 1 97.31 107 LEU A O 1
ATOM 849 N N . TYR A 1 108 ? -10.094 0.001 1.573 1 98.25 108 TYR A N 1
ATOM 850 C CA . TYR A 1 108 ? -9.898 -1.359 2.064 1 98.25 108 TYR A CA 1
ATOM 851 C C . TYR A 1 108 ? -8.664 -1.446 2.957 1 98.25 108 TYR A C 1
ATOM 853 O O . TYR A 1 108 ? -7.691 -0.722 2.75 1 98.25 108 TYR A O 1
ATOM 861 N N . PHE A 1 109 ? -8.734 -2.377 3.906 1 98.38 109 PHE A N 1
ATOM 862 C CA . PHE A 1 109 ? -7.551 -2.527 4.742 1 98.38 109 PHE A CA 1
ATOM 863 C C . PHE A 1 109 ? -7.453 -3.947 5.289 1 98.38 109 PHE A C 1
ATOM 865 O O . PHE A 1 109 ? -8.469 -4.613 5.488 1 98.38 109 PHE A O 1
ATOM 872 N N . SER A 1 110 ? -6.254 -4.367 5.445 1 98.5 110 SER A N 1
ATOM 873 C CA . SER A 1 110 ? -5.984 -5.68 6.031 1 98.5 110 SER A CA 1
ATOM 874 C C . SER A 1 110 ? -5.789 -5.578 7.539 1 98.5 110 SER A C 1
ATOM 876 O O . SER A 1 110 ? -5.113 -4.668 8.023 1 98.5 110 SER A O 1
ATOM 878 N N . ASP A 1 111 ? -6.418 -6.414 8.266 1 97.19 111 ASP A N 1
ATOM 879 C CA . ASP A 1 111 ? -6.211 -6.566 9.703 1 97.19 111 ASP A CA 1
ATOM 880 C C . ASP A 1 111 ? -5.582 -7.922 10.023 1 97.19 111 ASP A C 1
ATOM 882 O O . ASP A 1 111 ? -6.238 -8.961 9.914 1 97.19 111 ASP A O 1
ATOM 886 N N . THR A 1 112 ? -4.352 -7.898 10.5 1 95.5 112 THR A N 1
ATOM 887 C CA . THR A 1 112 ? -3.609 -9.141 10.68 1 95.5 112 THR A CA 1
ATOM 888 C C . THR A 1 112 ? -4.039 -9.852 11.961 1 95.5 112 THR A C 1
ATOM 890 O O . THR A 1 112 ? -3.928 -11.078 12.062 1 95.5 112 THR A O 1
ATOM 893 N N . ASN A 1 113 ? -4.504 -9.094 12.898 1 94.88 113 ASN A N 1
ATOM 894 C CA . ASN A 1 113 ? -4.98 -9.711 14.125 1 94.88 113 ASN A CA 1
ATOM 895 C C . ASN A 1 113 ? -6.277 -10.484 13.898 1 94.88 113 ASN A C 1
ATOM 897 O O . ASN A 1 113 ? -6.398 -11.641 14.305 1 94.88 113 ASN A O 1
ATOM 901 N N . GLU A 1 114 ? -7.215 -9.82 13.203 1 94.94 114 GLU A N 1
ATOM 902 C CA . GLU A 1 114 ? -8.5 -10.453 12.922 1 94.94 114 GLU A CA 1
ATOM 903 C C . GLU A 1 114 ? -8.422 -11.328 11.672 1 94.94 114 GLU A C 1
ATOM 905 O O . GLU A 1 114 ? -9.375 -12.039 11.344 1 94.94 114 GLU A O 1
ATOM 910 N N . ARG A 1 115 ? -7.336 -11.305 10.984 1 97.75 115 ARG A N 1
ATOM 911 C CA . ARG A 1 115 ? -7.117 -12.055 9.75 1 97.75 115 ARG A CA 1
ATOM 912 C C . ARG A 1 115 ? -8.234 -11.781 8.742 1 97.75 115 ARG A C 1
ATOM 914 O O . ARG A 1 115 ? -8.859 -12.711 8.234 1 97.75 115 ARG A O 1
ATOM 921 N N . SER A 1 116 ? -8.344 -10.5 8.398 1 98.19 116 SER A N 1
ATOM 922 C CA . SER A 1 116 ? -9.484 -10.109 7.586 1 98.19 116 SER A CA 1
ATOM 923 C C . SER A 1 116 ? -9.148 -8.906 6.711 1 98.19 116 SER A C 1
ATOM 925 O O . SER A 1 116 ? -8.172 -8.203 6.961 1 98.19 116 SER A O 1
ATOM 927 N N . ILE A 1 117 ? -9.875 -8.828 5.641 1 98.5 117 ILE A N 1
ATOM 928 C CA . ILE A 1 117 ? -9.969 -7.594 4.863 1 98.5 117 ILE A CA 1
ATOM 929 C C . ILE A 1 117 ? -11.266 -6.859 5.219 1 98.5 117 ILE A C 1
ATOM 931 O O . ILE A 1 117 ? -12.344 -7.457 5.219 1 98.5 117 ILE A O 1
ATOM 935 N N . ASN A 1 118 ? -11.117 -5.617 5.527 1 97.94 118 ASN A N 1
ATOM 936 C CA . ASN A 1 118 ? -12.227 -4.75 5.898 1 97.94 118 ASN A CA 1
ATOM 937 C C . ASN A 1 118 ? -12.312 -3.527 4.992 1 97.94 118 ASN A C 1
ATOM 939 O O . ASN A 1 118 ? -11.43 -3.303 4.164 1 97.94 118 ASN A O 1
ATOM 943 N N . TRP A 1 119 ? -13.469 -2.793 5.113 1 96.88 119 TRP A N 1
ATOM 944 C CA . TRP A 1 119 ? -13.578 -1.589 4.293 1 96.88 119 TRP A CA 1
ATOM 945 C C . TRP A 1 119 ? -14.414 -0.527 4.992 1 96.88 119 TRP A C 1
ATOM 947 O O . TRP A 1 119 ? -15.211 -0.841 5.887 1 96.88 119 TRP A O 1
ATOM 957 N N . ILE A 1 120 ? -14.109 0.698 4.703 1 95.81 120 ILE A N 1
ATOM 958 C CA . ILE A 1 120 ? -14.898 1.853 5.121 1 95.81 120 ILE A CA 1
ATOM 959 C C . ILE A 1 120 ? -15.18 2.746 3.914 1 95.81 120 ILE A C 1
ATOM 961 O O . ILE A 1 120 ? -14.398 2.783 2.965 1 95.81 120 ILE A O 1
ATOM 965 N N . SER A 1 121 ? -16.281 3.396 3.949 1 93.62 121 SER A N 1
ATOM 966 C CA . SER A 1 121 ? -16.547 4.461 2.988 1 93.62 121 SER A CA 1
ATOM 967 C C . SER A 1 121 ? -16 5.797 3.477 1 93.62 121 SER A C 1
ATOM 969 O O . SER A 1 121 ? -16.312 6.234 4.586 1 93.62 121 SER A O 1
ATOM 971 N N . ILE A 1 122 ? -15.117 6.348 2.752 1 88 122 ILE A N 1
ATOM 972 C CA . ILE A 1 122 ? -14.523 7.625 3.133 1 88 122 ILE A CA 1
ATOM 973 C C . ILE A 1 122 ? -15.414 8.773 2.658 1 88 122 ILE A C 1
ATOM 975 O O . ILE A 1 122 ? -15.023 9.938 2.721 1 88 122 ILE A O 1
ATOM 979 N N . SER A 1 123 ? -16.625 8.477 2.553 1 76 123 SER A N 1
ATOM 980 C CA . SER A 1 123 ? -17.516 9.578 2.199 1 76 123 SER A CA 1
ATOM 981 C C . SER A 1 123 ? -17.656 10.57 3.354 1 76 123 SER A C 1
ATOM 983 O O . SER A 1 123 ? -17.531 10.188 4.52 1 76 123 SER A O 1
ATOM 985 N N . PHE A 1 124 ? -16.875 11.555 3.447 1 61.75 124 PHE A N 1
ATOM 986 C CA . PHE A 1 124 ? -16.75 12.594 4.461 1 61.75 124 PHE A CA 1
ATOM 987 C C . PHE A 1 124 ? -18.109 12.852 5.129 1 61.75 124 PHE A C 1
ATOM 989 O O . PHE A 1 124 ? -18.328 13.922 5.699 1 61.75 124 PHE A O 1
ATOM 996 N N . LYS A 1 125 ? -18.781 11.734 5.164 1 60.53 125 LYS A N 1
ATOM 997 C CA . LYS A 1 125 ? -20.016 11.828 5.934 1 60.53 125 LYS A CA 1
ATOM 998 C C . LYS A 1 125 ? -19.797 11.414 7.383 1 60.53 125 LYS A C 1
ATOM 1000 O O . LYS A 1 125 ? -18.781 10.789 7.707 1 60.53 125 LYS A O 1
ATOM 1005 N N . SER A 1 126 ? -20.484 11.75 8.352 1 63.62 126 SER A N 1
ATOM 1006 C CA . SER A 1 126 ? -20.422 11.742 9.805 1 63.62 126 SER A CA 1
ATOM 1007 C C . SER A 1 126 ? -20.328 10.32 10.344 1 63.62 126 SER A C 1
ATOM 1009 O O . SER A 1 126 ? -19.672 10.078 11.367 1 63.62 126 SER A O 1
ATOM 1011 N N . ASN A 1 127 ? -20.781 9.414 9.633 1 72.5 127 ASN A N 1
ATOM 1012 C CA . ASN A 1 127 ? -20.812 8.117 10.312 1 72.5 127 ASN A CA 1
ATOM 1013 C C . ASN A 1 127 ? -20.109 7.035 9.492 1 72.5 127 ASN A C 1
ATOM 1015 O O . ASN A 1 127 ? -20.766 6.215 8.844 1 72.5 127 ASN A O 1
ATOM 1019 N N . ILE A 1 128 ? -18.828 7.02 9.898 1 83.19 128 ILE A N 1
ATOM 1020 C CA . ILE A 1 128 ? -18.094 6.004 9.148 1 83.19 128 ILE A CA 1
ATOM 1021 C C . ILE A 1 128 ? -18.188 4.664 9.875 1 83.19 128 ILE A C 1
ATOM 1023 O O . ILE A 1 128 ? -17.891 4.57 11.07 1 83.19 128 ILE A O 1
ATOM 1027 N N . GLN A 1 129 ? -18.797 3.754 9.227 1 88.12 129 GLN A N 1
ATOM 1028 C CA . GLN A 1 129 ? -18.906 2.385 9.719 1 88.12 129 GLN A CA 1
ATOM 1029 C C . GLN A 1 129 ? -17.859 1.481 9.055 1 88.12 129 GLN A C 1
ATOM 1031 O O . GLN A 1 129 ? -17.656 1.549 7.84 1 88.12 129 GLN A O 1
ATOM 1036 N N . GLU A 1 130 ? -17.219 0.681 9.883 1 92.38 130 GLU A N 1
ATOM 1037 C CA . GLU A 1 130 ? -16.312 -0.342 9.367 1 92.38 130 GLU A CA 1
ATOM 1038 C C . GLU A 1 130 ? -17.062 -1.626 9.031 1 92.38 130 GLU A C 1
ATOM 1040 O O . GLU A 1 130 ? -17.922 -2.062 9.789 1 92.38 130 GLU A O 1
ATOM 1045 N N . ASN A 1 131 ? -16.703 -2.168 7.914 1 95.62 131 ASN A N 1
ATOM 1046 C CA . ASN A 1 131 ? -17.375 -3.379 7.453 1 95.62 131 ASN A CA 1
ATOM 1047 C C . ASN A 1 131 ? -16.375 -4.496 7.16 1 95.62 131 ASN A C 1
ATOM 1049 O O . ASN A 1 131 ? -15.297 -4.242 6.621 1 95.62 131 ASN A O 1
ATOM 1053 N N . LEU A 1 132 ? -16.797 -5.758 7.559 1 97.38 132 LEU A N 1
ATOM 1054 C CA . LEU A 1 132 ? -16.016 -6.934 7.191 1 97.38 132 LEU A CA 1
ATOM 1055 C C . LEU A 1 132 ? -16.297 -7.344 5.75 1 97.38 132 LEU A C 1
ATOM 1057 O O . LEU A 1 132 ? -17.453 -7.453 5.344 1 97.38 132 LEU A O 1
ATOM 1061 N N . LEU A 1 133 ? -15.297 -7.465 5.008 1 97.81 133 LEU A N 1
ATOM 1062 C CA . LEU A 1 133 ? -15.477 -7.922 3.631 1 97.81 133 LEU A CA 1
ATOM 1063 C C . LEU A 1 133 ? -15.156 -9.406 3.506 1 97.81 133 LEU A C 1
ATOM 1065 O O . LEU A 1 133 ? -15.977 -10.18 3.016 1 97.81 133 LEU A O 1
ATOM 1069 N N . ILE A 1 134 ? -13.922 -9.797 3.895 1 98 134 ILE A N 1
ATOM 1070 C CA . ILE A 1 134 ? -13.469 -11.18 3.801 1 98 134 ILE A CA 1
ATOM 1071 C C . ILE A 1 134 ? -12.766 -11.578 5.094 1 98 134 ILE A C 1
ATOM 1073 O O . ILE A 1 134 ? -11.914 -10.844 5.602 1 98 134 ILE A O 1
ATOM 1077 N N . GLU A 1 135 ? -13.07 -12.664 5.637 1 97.31 135 GLU A N 1
ATOM 1078 C CA . GLU A 1 135 ? -12.328 -13.281 6.73 1 97.31 135 GLU A CA 1
ATOM 1079 C C . GLU A 1 135 ? -11.523 -14.484 6.242 1 97.31 135 GLU A C 1
ATOM 1081 O O . GLU A 1 135 ? -12.07 -15.375 5.582 1 97.31 135 GLU A O 1
ATOM 1086 N N . MET A 1 136 ? -10.258 -14.484 6.566 1 96.62 136 MET A N 1
ATOM 1087 C CA . MET A 1 136 ? -9.414 -15.602 6.141 1 96.62 136 MET A CA 1
ATOM 1088 C C . MET A 1 136 ? -9.633 -16.812 7.031 1 96.62 136 MET A C 1
ATOM 1090 O O . MET A 1 136 ? -9.617 -16.703 8.258 1 96.62 136 MET A O 1
ATOM 1094 N N . ASP A 1 137 ? -9.805 -17.953 6.348 1 91.25 137 ASP A N 1
ATOM 1095 C CA . ASP A 1 137 ? -9.875 -19.188 7.113 1 91.25 137 ASP A CA 1
ATOM 1096 C C . ASP A 1 137 ? -8.492 -19.609 7.613 1 91.25 137 ASP A C 1
ATOM 1098 O O . ASP A 1 137 ? -8.352 -20.062 8.75 1 91.25 137 ASP A O 1
ATOM 1102 N N . HIS A 1 138 ? -7.582 -19.438 6.734 1 93.56 138 HIS A N 1
ATOM 1103 C CA . HIS A 1 138 ? -6.191 -19.766 7.031 1 93.56 138 HIS A CA 1
ATOM 1104 C C . HIS A 1 138 ? -5.246 -18.688 6.527 1 93.56 138 HIS A C 1
ATOM 1106 O O . HIS A 1 138 ? -5.5 -18.062 5.484 1 93.56 138 HIS A O 1
ATOM 1112 N N . GLY A 1 139 ? -4.316 -18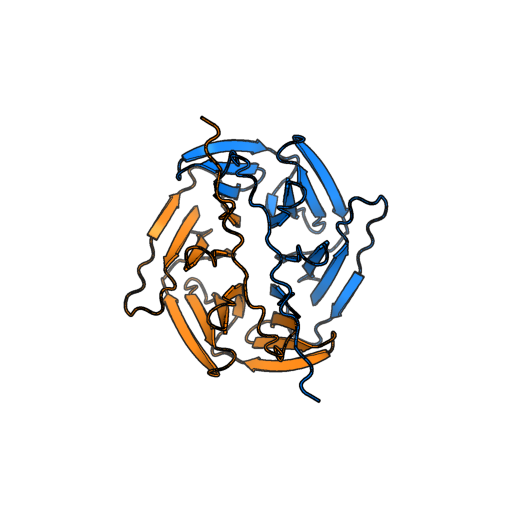.469 7.293 1 95.06 139 GLY A N 1
ATOM 1113 C CA . GLY A 1 139 ? -3.305 -17.5 6.887 1 95.06 139 GLY A CA 1
ATOM 1114 C C . GLY A 1 139 ? -3.619 -16.094 7.324 1 95.06 139 GLY A C 1
ATOM 1115 O O . GLY A 1 139 ? -4.695 -15.82 7.863 1 95.06 139 GLY A O 1
ATOM 1116 N N . ILE A 1 140 ? -2.686 -15.227 7.121 1 96.88 140 ILE A N 1
ATOM 1117 C CA . ILE A 1 140 ? -2.781 -13.82 7.492 1 96.88 140 ILE A CA 1
ATOM 1118 C C . ILE A 1 140 ? -2.701 -12.945 6.242 1 96.88 140 ILE A C 1
ATOM 1120 O O . ILE A 1 140 ? -1.727 -13.016 5.492 1 96.88 140 ILE A O 1
ATOM 1124 N N . PRO A 1 141 ? -3.775 -12.148 5.949 1 98.31 141 PRO A N 1
ATOM 1125 C CA . PRO A 1 141 ? -3.688 -11.227 4.812 1 98.31 141 PRO A CA 1
ATOM 1126 C C . PRO A 1 141 ? -2.736 -10.062 5.07 1 98.31 141 PRO A C 1
ATOM 1128 O O . PRO A 1 141 ? -2.725 -9.5 6.168 1 98.31 141 PRO A O 1
ATOM 1131 N N . THR A 1 142 ? -1.977 -9.703 4.07 1 97.5 142 THR A N 1
ATOM 1132 C CA . THR A 1 142 ? -1.009 -8.625 4.254 1 97.5 142 THR A CA 1
ATOM 1133 C C . THR A 1 142 ? -1.395 -7.402 3.426 1 97.5 142 THR A C 1
ATOM 1135 O O . THR A 1 142 ? -1.242 -6.266 3.877 1 97.5 142 THR A O 1
ATOM 1138 N N . ASP A 1 143 ? -1.868 -7.645 2.197 1 98.69 143 ASP A N 1
ATOM 1139 C CA . ASP A 1 143 ? -2.221 -6.516 1.342 1 98.69 143 ASP A CA 1
ATOM 1140 C C . ASP A 1 143 ? -3.361 -6.879 0.394 1 98.69 143 ASP A C 1
ATOM 1142 O O . ASP A 1 143 ? -3.691 -8.055 0.235 1 98.69 143 ASP A O 1
ATOM 1146 N N . VAL A 1 144 ? -3.969 -5.859 -0.161 1 98.69 144 VAL A N 1
ATOM 1147 C CA . VAL A 1 144 ? -5.102 -6.012 -1.067 1 98.69 144 VAL A CA 1
ATOM 1148 C C . VAL A 1 144 ? -4.996 -4.992 -2.199 1 98.69 144 VAL A C 1
ATOM 1150 O O . VAL A 1 144 ? -4.574 -3.854 -1.982 1 98.69 144 VAL A O 1
ATOM 1153 N N . VAL A 1 145 ? -5.266 -5.383 -3.395 1 98 145 VAL A N 1
ATOM 1154 C CA . VAL A 1 145 ? -5.438 -4.477 -4.527 1 98 145 VAL A CA 1
ATOM 1155 C C . VAL A 1 145 ? -6.785 -4.738 -5.195 1 98 145 VAL A C 1
ATOM 1157 O O . VAL A 1 145 ? -7.258 -5.875 -5.227 1 98 145 VAL A O 1
ATOM 1160 N N . VAL A 1 146 ? -7.391 -3.67 -5.637 1 96.25 146 VAL A N 1
ATOM 1161 C CA . VAL A 1 146 ? -8.695 -3.742 -6.293 1 96.25 146 VAL A CA 1
ATOM 1162 C C . VAL A 1 146 ? -8.57 -3.248 -7.734 1 96.25 146 VAL A C 1
ATOM 1164 O O . VAL A 1 146 ? -7.898 -2.252 -8 1 96.25 146 VAL A O 1
ATOM 1167 N N . ASP A 1 147 ? -9.117 -3.957 -8.633 1 90.31 147 ASP A N 1
ATOM 1168 C CA . ASP A 1 147 ? -9.227 -3.531 -10.023 1 90.31 147 ASP A CA 1
ATOM 1169 C C . ASP A 1 147 ? -10.578 -2.871 -10.289 1 90.31 147 ASP A C 1
ATOM 1171 O O . ASP A 1 147 ? -11.562 -3.555 -10.578 1 90.31 147 ASP A O 1
ATOM 1175 N N . SER A 1 148 ? -10.727 -1.646 -10.016 1 69.12 148 SER A N 1
ATOM 1176 C CA . SER A 1 148 ? -11.992 -0.922 -10.047 1 69.12 148 SER A CA 1
ATOM 1177 C C . SER A 1 148 ? -12.492 -0.746 -11.477 1 69.12 148 SER A C 1
ATOM 1179 O O . SER A 1 148 ? -13.625 -0.302 -11.695 1 69.12 148 SER A O 1
ATOM 1181 N N . LEU A 1 149 ? -11.742 -0.852 -12.453 1 59.16 149 LEU A N 1
ATOM 1182 C CA . LEU A 1 149 ? -12.273 -0.606 -13.789 1 59.16 149 LEU A CA 1
ATOM 1183 C C . LEU A 1 149 ? -13.297 -1.672 -14.164 1 59.16 149 LEU A C 1
ATOM 1185 O O . LEU A 1 149 ? -13.734 -1.733 -15.32 1 59.16 149 LEU A O 1
ATOM 1189 N N . LEU A 1 150 ? -13.812 -2.414 -13.211 1 42.72 150 LEU A N 1
ATOM 1190 C CA . LEU A 1 150 ? -14.945 -3.193 -13.695 1 42.72 150 LEU A CA 1
ATOM 1191 C C . LEU A 1 150 ? -16.234 -2.371 -13.641 1 42.72 150 LEU A C 1
ATOM 1193 O O . LEU A 1 150 ? -16.391 -1.525 -12.758 1 42.72 150 LEU A O 1
ATOM 1197 N N . MET B 1 1 ? -4.684 37.906 -28.297 1 24.38 1 MET B N 1
ATOM 1198 C CA . MET B 1 1 ? -4.516 36.625 -29 1 24.38 1 MET B CA 1
ATOM 1199 C C . MET B 1 1 ? -4.723 35.469 -28.047 1 24.38 1 MET B C 1
ATOM 1201 O O . MET B 1 1 ? -4.023 35.344 -27.031 1 24.38 1 MET B O 1
ATOM 1205 N N . PHE B 1 2 ? -5.992 34.938 -27.953 1 31.47 2 PHE B N 1
ATOM 1206 C CA . PHE B 1 2 ? -6.555 33.906 -27.078 1 31.47 2 PHE B CA 1
ATOM 1207 C C . PHE B 1 2 ? -5.934 32.531 -27.375 1 31.47 2 PHE B C 1
ATOM 1209 O O . PHE B 1 2 ? -6.07 32 -28.484 1 31.47 2 PHE B O 1
ATOM 1216 N N . THR B 1 3 ? -4.746 32.312 -26.828 1 32.22 3 THR B N 1
ATOM 1217 C CA . THR B 1 3 ? -4.137 30.984 -26.984 1 32.22 3 THR B CA 1
ATOM 1218 C C . THR B 1 3 ? -5.086 29.891 -26.516 1 32.22 3 THR B C 1
ATOM 1220 O O . THR B 1 3 ? -5.52 29.891 -25.359 1 32.22 3 THR B O 1
ATOM 1223 N N . ALA B 1 4 ? -5.73 29.297 -27.438 1 29.06 4 ALA B N 1
ATOM 1224 C CA . ALA B 1 4 ? -6.598 28.125 -27.281 1 29.06 4 ALA B CA 1
ATOM 1225 C C . ALA B 1 4 ? -5.848 26.969 -26.641 1 29.06 4 ALA B C 1
ATOM 1227 O O . ALA B 1 4 ? -4.816 26.531 -27.156 1 29.06 4 ALA B O 1
ATOM 1228 N N . GLN B 1 5 ? -5.832 26.938 -25.391 1 29.47 5 GLN B N 1
ATOM 1229 C CA . GLN B 1 5 ? -5.328 25.766 -24.688 1 29.47 5 GLN B CA 1
ATOM 1230 C C . GLN B 1 5 ? -6.078 24.516 -25.109 1 29.47 5 GLN B C 1
ATOM 1232 O O . GLN B 1 5 ? -7.305 24.438 -25 1 29.47 5 GLN B O 1
ATOM 1237 N N . CYS B 1 6 ? -5.594 23.828 -26.109 1 32.25 6 CYS B N 1
ATOM 1238 C CA . CYS B 1 6 ? -6.078 22.547 -26.609 1 32.25 6 CYS B CA 1
ATOM 1239 C C . CYS B 1 6 ? -6.176 21.516 -25.484 1 32.25 6 CYS B C 1
ATOM 1241 O O . CYS B 1 6 ? -5.16 21.094 -24.922 1 32.25 6 CYS B O 1
ATOM 1243 N N . VAL B 1 7 ? -7.188 21.562 -24.812 1 33.59 7 VAL B N 1
ATOM 1244 C CA . VAL B 1 7 ? -7.508 20.469 -23.906 1 33.59 7 VAL B CA 1
ATOM 1245 C C . VAL B 1 7 ? -7.617 19.156 -24.688 1 33.59 7 VAL B C 1
ATOM 1247 O O . VAL B 1 7 ? -8.516 19 -25.516 1 33.59 7 VAL B O 1
ATOM 1250 N N . LEU B 1 8 ? -6.527 18.594 -25.047 1 32.44 8 LEU B N 1
ATOM 1251 C CA . LEU B 1 8 ? -6.566 17.281 -25.703 1 32.44 8 LEU B CA 1
ATOM 1252 C C . LEU B 1 8 ? -7.25 16.25 -24.797 1 32.44 8 LEU B C 1
ATOM 1254 O O . LEU B 1 8 ? -6.746 15.93 -23.719 1 32.44 8 LEU B O 1
AT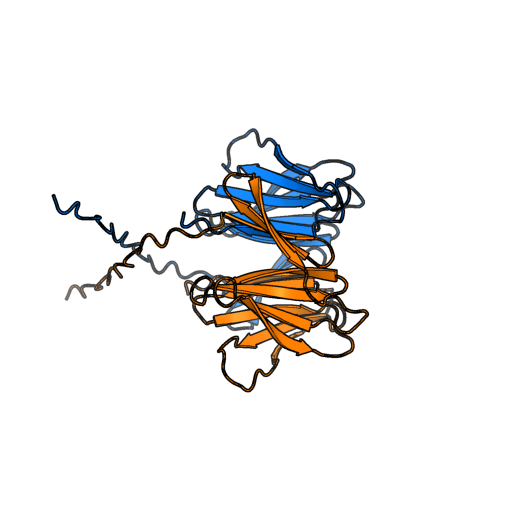OM 1258 N N . GLY B 1 9 ? -8.523 16.031 -25.062 1 31.64 9 GLY B N 1
ATOM 1259 C CA . GLY B 1 9 ? -9.297 14.977 -24.453 1 31.64 9 GLY B CA 1
ATOM 1260 C C . GLY B 1 9 ? -8.836 13.586 -24.859 1 31.64 9 GLY B C 1
ATOM 1261 O O . GLY B 1 9 ? -8.961 13.211 -26.031 1 31.64 9 GLY B O 1
ATOM 1262 N N . LEU B 1 10 ? -7.914 13.039 -24.234 1 37.06 10 LEU B N 1
ATOM 1263 C CA . LEU B 1 10 ? -7.555 11.648 -24.5 1 37.06 10 LEU B CA 1
ATOM 1264 C C . LEU B 1 10 ? -8.742 10.727 -24.281 1 37.06 10 LEU B C 1
ATOM 1266 O O . LEU B 1 10 ? -9.344 10.727 -23.188 1 37.06 10 LEU B O 1
ATOM 1270 N N . ILE B 1 11 ? -9.328 10.391 -25.359 1 34.56 11 ILE B N 1
ATOM 1271 C CA . ILE B 1 11 ? -10.359 9.359 -25.344 1 34.56 11 ILE B CA 1
ATOM 1272 C C . ILE B 1 11 ? -9.734 8.016 -25 1 34.56 11 ILE B C 1
ATOM 1274 O O . ILE B 1 11 ? -8.938 7.473 -25.766 1 34.56 11 ILE B O 1
ATOM 1278 N N . VAL B 1 12 ? -9.672 7.656 -23.75 1 40.31 12 VAL B N 1
ATOM 1279 C CA . VAL B 1 12 ? -9.273 6.301 -23.391 1 40.31 12 VAL B CA 1
ATOM 1280 C C . VAL B 1 12 ? -10.359 5.312 -23.812 1 40.31 12 VAL B C 1
ATOM 1282 O O . VAL B 1 12 ? -11.508 5.414 -23.359 1 40.31 12 VAL B O 1
ATOM 1285 N N . LEU B 1 13 ? -10.25 4.688 -24.891 1 36.5 13 LEU B N 1
ATOM 1286 C CA . LEU B 1 13 ? -11.047 3.535 -25.281 1 36.5 13 LEU B CA 1
ATOM 1287 C C . LEU B 1 13 ? -11.039 2.467 -24.188 1 36.5 13 LEU B C 1
ATOM 1289 O O . LEU B 1 13 ? -10.016 1.83 -23.953 1 36.5 13 LEU B O 1
ATOM 1293 N N . TYR B 1 14 ? -12 2.645 -23.281 1 40.56 14 TYR B N 1
ATOM 1294 C CA . TYR B 1 14 ? -12.219 1.569 -22.312 1 40.56 14 TYR B CA 1
ATOM 1295 C C . TYR B 1 14 ? -12.594 0.271 -23.031 1 40.56 14 TYR B C 1
ATOM 1297 O O . TYR B 1 14 ? -13.664 0.167 -23.625 1 40.56 14 TYR B O 1
ATOM 1305 N N . VAL B 1 15 ? -11.805 -0.484 -23.625 1 41.94 15 VAL B N 1
ATOM 1306 C CA . VAL B 1 15 ? -12.141 -1.863 -23.953 1 41.94 15 VAL B CA 1
ATOM 1307 C C . VAL B 1 15 ? -12.617 -2.598 -22.703 1 41.94 15 VAL B C 1
ATOM 1309 O O . VAL B 1 15 ? -11.914 -2.625 -21.688 1 41.94 15 VAL B O 1
ATOM 1312 N N . GLY B 1 16 ? -13.867 -2.693 -22.531 1 42.03 16 GLY B N 1
ATOM 1313 C CA . GLY B 1 16 ? -14.453 -3.588 -21.531 1 42.03 16 GLY B CA 1
ATOM 1314 C C . GLY B 1 16 ?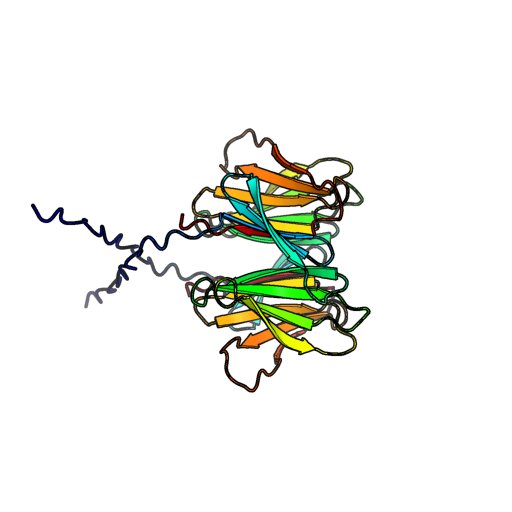 -13.711 -4.906 -21.422 1 42.03 16 GLY B C 1
ATOM 1315 O O . GLY B 1 16 ? -14.047 -5.879 -22.094 1 42.03 16 GLY B O 1
ATOM 1316 N N . CYS B 1 17 ? -12.539 -4.996 -21.328 1 43.94 17 CYS B N 1
ATOM 1317 C CA . CYS B 1 17 ? -11.914 -6.281 -21.047 1 43.94 17 CYS B CA 1
ATOM 1318 C C . CYS B 1 17 ? -12.477 -6.895 -19.766 1 43.94 17 CYS B C 1
ATOM 1320 O O . CYS B 1 17 ? -12.5 -6.25 -18.719 1 43.94 17 CYS B O 1
ATOM 1322 N N . THR B 1 18 ? -13.516 -7.652 -19.859 1 49.69 18 THR B N 1
ATOM 1323 C CA . THR B 1 18 ? -14 -8.492 -18.766 1 49.69 18 THR B CA 1
ATOM 1324 C C . THR B 1 18 ? -12.836 -8.961 -17.906 1 49.69 18 THR B C 1
ATOM 1326 O O . THR B 1 18 ? -11.961 -9.695 -18.375 1 49.69 18 THR B O 1
ATOM 1329 N N . HIS B 1 19 ? -12.391 -8.164 -17.047 1 61 19 HIS B N 1
ATOM 1330 C CA . HIS B 1 19 ? -11.391 -8.664 -16.109 1 61 19 HIS B CA 1
ATOM 1331 C C . HIS B 1 19 ? -11.977 -9.734 -15.203 1 61 19 HIS B C 1
ATOM 1333 O O . HIS B 1 19 ? -13.141 -9.664 -14.82 1 61 19 HIS B O 1
ATOM 1339 N N . SER B 1 20 ? -11.367 -10.922 -15.117 1 78.06 20 SER B N 1
ATOM 1340 C CA . SER B 1 20 ? -11.781 -12.133 -14.414 1 78.06 20 SER B CA 1
ATOM 1341 C C . SER B 1 20 ? -11.633 -11.969 -12.906 1 78.06 20 SER B C 1
ATOM 1343 O O . SER B 1 20 ? -12.102 -12.812 -12.141 1 78.06 20 SER B O 1
ATOM 1345 N N . TRP B 1 21 ? -11.133 -10.859 -12.414 1 92.12 21 TRP B N 1
ATOM 1346 C CA . TRP B 1 21 ? -11.039 -10.688 -10.969 1 92.12 21 TRP B CA 1
ATOM 1347 C C . TRP B 1 21 ? -11.328 -9.242 -10.57 1 92.12 21 TRP B C 1
ATOM 1349 O O . TRP B 1 21 ? -11.148 -8.32 -11.375 1 92.12 21 TRP B O 1
ATOM 1359 N N . ASP B 1 22 ? -11.891 -9.008 -9.32 1 93.81 22 ASP B N 1
ATOM 1360 C CA . ASP B 1 22 ? -12.141 -7.668 -8.805 1 93.81 22 ASP B CA 1
ATOM 1361 C C . ASP B 1 22 ? -11.141 -7.309 -7.703 1 93.81 22 ASP B C 1
ATOM 1363 O O . ASP B 1 22 ? -10.844 -6.133 -7.488 1 93.81 22 ASP B O 1
ATOM 1367 N N . MET B 1 23 ? -10.633 -8.32 -7.031 1 97.19 23 MET B N 1
ATOM 1368 C CA . MET B 1 23 ? -9.75 -8.094 -5.887 1 97.19 23 MET B CA 1
ATOM 1369 C C . MET B 1 23 ? -8.711 -9.203 -5.777 1 97.19 23 MET B C 1
ATOM 1371 O O . MET B 1 23 ? -8.992 -10.367 -6.066 1 97.19 23 MET B O 1
ATOM 1375 N N . ALA B 1 24 ? -7.539 -8.844 -5.449 1 98.19 24 ALA B N 1
ATOM 1376 C CA . ALA B 1 24 ? -6.48 -9.789 -5.129 1 98.19 24 ALA B CA 1
ATOM 1377 C C . ALA B 1 24 ? -5.91 -9.531 -3.74 1 98.19 24 ALA B C 1
ATOM 1379 O O . ALA B 1 24 ? -5.715 -8.375 -3.348 1 98.19 24 ALA B O 1
ATOM 1380 N N . ILE B 1 25 ? -5.633 -10.578 -2.975 1 98.56 25 ILE B N 1
ATOM 1381 C CA . ILE B 1 25 ? -5.137 -10.477 -1.607 1 98.56 25 ILE B CA 1
ATOM 1382 C C . ILE B 1 25 ? -3.893 -11.344 -1.442 1 98.56 25 ILE B C 1
ATOM 1384 O O . ILE B 1 25 ? -3.861 -12.492 -1.902 1 98.56 25 ILE B O 1
ATOM 1388 N N . SER B 1 26 ? -2.84 -10.789 -0.925 1 98.44 26 SER B N 1
ATOM 1389 C CA . SER B 1 26 ? -1.707 -11.602 -0.5 1 98.44 26 SER B CA 1
ATOM 1390 C C . SER B 1 26 ? -1.955 -12.219 0.873 1 98.44 26 SER B C 1
ATOM 1392 O O . SER B 1 26 ? -2.264 -11.508 1.832 1 98.44 26 SER B O 1
ATOM 1394 N N . VAL B 1 27 ? -1.81 -13.508 0.968 1 97.5 27 VAL B N 1
ATOM 1395 C CA . VAL B 1 27 ? -2.047 -14.266 2.193 1 97.5 27 VAL B CA 1
ATOM 1396 C C . VAL B 1 27 ? -0.949 -15.312 2.375 1 97.5 27 VAL B C 1
ATOM 1398 O O . VAL B 1 27 ? -0.938 -16.344 1.69 1 97.5 27 VAL B O 1
ATOM 1401 N N . GLY B 1 28 ? -0.075 -15.047 3.346 1 95.06 28 GLY B N 1
ATOM 1402 C CA . GLY B 1 28 ? 1.017 -16 3.479 1 95.06 28 GLY B CA 1
ATOM 1403 C C . GLY B 1 28 ? 1.825 -16.156 2.205 1 95.06 28 GLY B C 1
ATOM 1404 O O . GLY B 1 28 ? 2.396 -15.195 1.698 1 95.06 28 GLY B O 1
ATOM 1405 N N . ASP B 1 29 ? 1.7 -17.375 1.585 1 94.75 29 ASP B N 1
ATOM 1406 C CA . ASP B 1 29 ? 2.484 -17.672 0.39 1 94.75 29 ASP B CA 1
ATOM 1407 C C . ASP B 1 29 ? 1.597 -17.703 -0.852 1 94.75 29 ASP B C 1
ATOM 1409 O O . ASP B 1 29 ? 1.997 -18.234 -1.889 1 94.75 29 ASP B O 1
ATOM 1413 N N . ARG B 1 30 ? 0.44 -17.156 -0.728 1 96.56 30 ARG B N 1
ATOM 1414 C CA . ARG B 1 30 ? -0.458 -17.281 -1.869 1 96.56 30 ARG B CA 1
ATOM 1415 C C . ARG B 1 30 ? -1.136 -15.961 -2.195 1 96.56 30 ARG B C 1
ATOM 1417 O O . ARG B 1 30 ? -1.25 -15.086 -1.333 1 96.56 30 ARG B O 1
ATOM 1424 N N . LEU B 1 31 ? -1.593 -15.891 -3.406 1 97.75 31 LEU B N 1
ATOM 1425 C CA . LEU B 1 31 ? -2.496 -14.859 -3.898 1 97.75 31 LEU B CA 1
ATOM 1426 C C . LEU B 1 31 ? -3.914 -15.398 -4.047 1 97.75 31 LEU B C 1
ATOM 1428 O O . LEU B 1 31 ? -4.129 -16.406 -4.719 1 97.75 31 LEU B O 1
ATOM 1432 N N . ASP B 1 32 ? -4.824 -14.75 -3.396 1 97.81 32 ASP B N 1
ATOM 1433 C CA . ASP B 1 32 ? -6.234 -15.078 -3.572 1 97.81 32 ASP B CA 1
ATOM 1434 C C . ASP B 1 32 ? -6.938 -14.031 -4.434 1 97.81 32 ASP B C 1
ATOM 1436 O O . ASP B 1 32 ? -6.801 -12.828 -4.195 1 97.81 32 ASP B O 1
ATOM 1440 N N . PHE B 1 33 ? -7.672 -14.539 -5.406 1 97.44 33 PHE B N 1
ATOM 1441 C CA . PHE B 1 33 ? -8.445 -13.664 -6.289 1 97.44 33 PHE B CA 1
ATOM 1442 C C . PHE B 1 33 ? -9.938 -13.805 -6.016 1 97.44 33 PHE B C 1
ATOM 1444 O O . PHE B 1 33 ? -10.43 -14.906 -5.773 1 97.44 33 PHE B O 1
ATOM 1451 N N . TYR B 1 34 ? -10.539 -12.664 -6.066 1 96.94 34 TYR B N 1
ATOM 1452 C CA . TYR B 1 34 ? -11.969 -12.609 -5.77 1 96.94 34 TYR B CA 1
ATOM 1453 C C . TYR B 1 34 ? -12.727 -11.898 -6.883 1 96.94 34 TYR B C 1
ATOM 1455 O O . TYR B 1 34 ? -12.219 -10.961 -7.496 1 96.94 34 TYR B O 1
ATOM 1463 N N . THR B 1 35 ? -13.914 -12.375 -7.082 1 93.88 35 THR B N 1
ATOM 1464 C CA . THR B 1 35 ? -14.945 -11.719 -7.875 1 93.88 35 THR B CA 1
ATOM 1465 C C . THR B 1 35 ? -16.266 -11.664 -7.113 1 93.88 35 THR B C 1
ATOM 1467 O O . THR B 1 35 ? -16.734 -12.68 -6.605 1 93.88 35 THR B O 1
ATOM 1470 N N . ASN B 1 36 ? -16.812 -10.5 -6.977 1 90.88 36 ASN B N 1
ATOM 1471 C CA . ASN B 1 36 ? -18.047 -10.312 -6.223 1 90.88 36 ASN B CA 1
ATOM 1472 C C . ASN B 1 36 ? -17.969 -10.961 -4.84 1 90.88 36 ASN B C 1
ATOM 1474 O O . ASN B 1 36 ? -18.828 -11.758 -4.473 1 90.88 36 ASN B O 1
ATOM 1478 N N . ASP B 1 37 ? -16.859 -10.703 -4.207 1 91.5 37 ASP B N 1
ATOM 1479 C CA . ASP B 1 37 ? -16.609 -11.078 -2.82 1 91.5 37 ASP B CA 1
ATOM 1480 C C . ASP B 1 37 ? -16.484 -12.594 -2.672 1 91.5 37 ASP B C 1
ATOM 1482 O O . ASP B 1 37 ? -16.562 -13.117 -1.561 1 91.5 37 ASP B O 1
ATOM 1486 N N . THR B 1 38 ? -16.422 -13.258 -3.811 1 94.25 38 THR B N 1
ATOM 1487 C CA . THR B 1 38 ? -16.219 -14.703 -3.795 1 94.25 38 THR B CA 1
ATOM 1488 C C . THR B 1 38 ? -14.844 -15.062 -4.367 1 94.25 38 THR B C 1
ATOM 1490 O O . THR B 1 38 ? -14.453 -14.555 -5.414 1 94.25 38 THR B O 1
ATOM 1493 N N . LYS B 1 39 ? -14.203 -15.969 -3.592 1 96.75 39 LYS B N 1
ATOM 1494 C CA . LYS B 1 39 ? -12.883 -16.391 -4.066 1 96.75 39 LYS B CA 1
ATOM 1495 C C . LYS B 1 39 ? -13 -17.203 -5.355 1 96.75 39 LYS B C 1
ATOM 1497 O O . LYS B 1 39 ? -13.758 -18.156 -5.422 1 96.75 39 LYS B O 1
ATOM 1502 N N . THR B 1 40 ? -12.242 -16.797 -6.336 1 96.31 40 THR B N 1
ATOM 1503 C CA . THR B 1 40 ? -12.375 -17.422 -7.641 1 96.31 40 THR B CA 1
ATOM 1504 C C . THR B 1 40 ? -11.086 -18.172 -8.008 1 96.31 40 THR B C 1
ATOM 1506 O O . THR B 1 40 ? -11.109 -19.078 -8.828 1 96.31 40 THR B O 1
ATOM 1509 N N . ASP B 1 41 ? -9.992 -17.797 -7.449 1 95.75 41 ASP B N 1
ATOM 1510 C CA . ASP B 1 41 ? -8.719 -18.438 -7.762 1 95.75 41 ASP B CA 1
ATOM 1511 C C . ASP B 1 41 ? -7.715 -18.25 -6.625 1 95.75 41 ASP B C 1
ATOM 1513 O O . ASP B 1 41 ? -7.801 -17.281 -5.871 1 95.75 41 ASP B O 1
ATOM 1517 N N . THR B 1 42 ? -6.879 -19.219 -6.43 1 96.88 42 THR B N 1
ATOM 1518 C CA . THR B 1 42 ? -5.734 -19.156 -5.531 1 96.88 42 THR B CA 1
ATOM 1519 C C . THR B 1 42 ? -4.457 -19.578 -6.254 1 96.88 42 THR B C 1
ATOM 1521 O O . THR B 1 42 ? -4.418 -20.609 -6.914 1 96.88 42 THR B O 1
ATOM 1524 N N . VAL B 1 43 ? -3.475 -18.703 -6.148 1 96.94 43 VAL B N 1
ATOM 1525 C CA . VAL B 1 43 ? -2.174 -19 -6.734 1 96.94 43 VAL B CA 1
ATOM 1526 C C . VAL B 1 43 ? -1.123 -19.125 -5.633 1 96.94 43 VAL B C 1
ATOM 1528 O O . VAL B 1 43 ? -0.886 -18.172 -4.891 1 96.94 43 VAL B O 1
ATOM 1531 N N . ARG B 1 44 ? -0.501 -20.266 -5.551 1 95.56 44 ARG B N 1
ATOM 1532 C CA . ARG B 1 44 ? 0.618 -20.422 -4.629 1 95.56 44 ARG B CA 1
ATOM 1533 C C . ARG B 1 44 ? 1.943 -20.109 -5.312 1 95.56 44 ARG B C 1
ATOM 1535 O O . ARG B 1 44 ? 2.207 -20.578 -6.418 1 95.56 44 ARG B O 1
ATOM 1542 N N . LEU B 1 45 ? 2.607 -19.266 -4.691 1 93.06 45 LEU B N 1
ATOM 1543 C CA . LEU B 1 45 ? 3.9 -18.859 -5.234 1 93.06 45 LEU B CA 1
ATOM 1544 C C . LEU B 1 45 ? 5.043 -19.484 -4.441 1 93.06 45 LEU B C 1
ATOM 1546 O O . LEU B 1 45 ? 4.828 -20.031 -3.352 1 93.06 45 LEU B O 1
ATOM 1550 N N . ASP B 1 46 ? 6.219 -19.609 -5.031 1 85.12 46 ASP B N 1
ATOM 1551 C CA . ASP B 1 46 ? 7.391 -20.141 -4.348 1 85.12 46 ASP B CA 1
ATOM 1552 C C . ASP B 1 46 ? 7.945 -19.141 -3.336 1 85.12 46 ASP B C 1
ATOM 1554 O O . ASP B 1 46 ? 9.094 -18.703 -3.457 1 85.12 46 ASP B O 1
ATOM 1558 N N . SER B 1 47 ? 7.062 -18.609 -2.594 1 79.88 47 SER B N 1
ATOM 1559 C CA . SER B 1 47 ? 7.398 -17.609 -1.586 1 79.88 47 SER B CA 1
ATOM 1560 C C . SER B 1 47 ? 7.074 -18.109 -0.182 1 79.88 47 SER B C 1
ATOM 1562 O O . SER B 1 47 ? 6.184 -18.938 -0.004 1 79.88 47 SER B O 1
ATOM 1564 N N . HIS B 1 48 ? 7.863 -17.766 0.713 1 77.12 48 HIS B N 1
ATOM 1565 C CA . HIS B 1 48 ? 7.535 -18.078 2.1 1 77.12 48 HIS B CA 1
ATOM 1566 C C . HIS B 1 48 ? 6.398 -17.203 2.609 1 77.12 48 HIS B C 1
ATOM 1568 O O . HIS B 1 48 ? 5.445 -17.703 3.211 1 77.12 48 HIS B O 1
ATOM 1574 N N . ASP B 1 49 ? 6.617 -15.883 2.391 1 93.25 49 ASP B N 1
ATOM 1575 C CA . ASP B 1 49 ? 5.59 -14.93 2.803 1 93.25 49 ASP B CA 1
ATOM 1576 C C . ASP B 1 49 ? 5.484 -13.773 1.81 1 93.25 49 ASP B C 1
ATOM 1578 O O . ASP B 1 49 ? 6.5 -13.211 1.393 1 93.25 49 ASP B O 1
ATOM 1582 N N . LEU B 1 50 ? 4.164 -13.547 1.467 1 96.69 50 LEU B N 1
ATOM 1583 C CA . LEU B 1 50 ? 3.92 -12.406 0.587 1 96.69 50 LEU B CA 1
ATOM 1584 C C . LEU B 1 50 ? 3.658 -11.141 1.397 1 96.69 50 LEU B C 1
ATOM 1586 O O . LEU B 1 50 ? 2.994 -11.188 2.436 1 96.69 50 LEU B O 1
ATOM 1590 N N . GLY B 1 51 ? 4.203 -10.008 0.92 1 97 51 GLY B N 1
ATOM 1591 C CA . GLY B 1 51 ? 3.994 -8.711 1.542 1 97 51 GLY B CA 1
ATOM 1592 C C . GLY B 1 51 ? 3.113 -7.793 0.718 1 97 51 GLY B C 1
ATOM 1593 O O . GLY B 1 51 ? 2.01 -8.172 0.32 1 97 51 GLY B O 1
ATOM 1594 N N . ALA B 1 52 ? 3.605 -6.617 0.438 1 98.44 52 ALA B N 1
ATOM 1595 C CA . ALA B 1 52 ? 2.877 -5.551 -0.244 1 98.44 52 ALA B CA 1
ATOM 1596 C C . ALA B 1 52 ? 2.555 -5.941 -1.684 1 98.44 52 ALA B C 1
ATOM 1598 O O . ALA B 1 52 ? 3.295 -6.703 -2.309 1 98.44 52 ALA B O 1
ATOM 1599 N N . LEU B 1 53 ? 1.486 -5.352 -2.158 1 98.75 53 LEU B N 1
ATOM 1600 C CA . LEU B 1 53 ? 1.017 -5.57 -3.523 1 98.75 53 LEU B CA 1
ATOM 1601 C C . LEU B 1 53 ? 0.896 -4.246 -4.273 1 98.75 53 LEU B C 1
ATOM 1603 O O . LEU B 1 53 ? 0.706 -3.193 -3.66 1 98.75 53 LEU B O 1
ATOM 1607 N N . ALA B 1 54 ? 1.021 -4.312 -5.5 1 98.19 54 ALA B N 1
ATOM 1608 C CA . ALA B 1 54 ? 0.624 -3.285 -6.457 1 98.19 54 ALA B CA 1
ATOM 1609 C C . ALA B 1 54 ? 0.214 -3.904 -7.789 1 98.19 54 ALA B C 1
ATOM 1611 O O . ALA B 1 54 ? 0.597 -5.035 -8.102 1 98.19 54 ALA B O 1
ATOM 1612 N N . TYR B 1 55 ? -0.616 -3.246 -8.531 1 96.56 55 TYR B N 1
ATOM 1613 C CA . TYR B 1 55 ? -1.131 -3.809 -9.773 1 96.56 55 TYR B CA 1
ATOM 1614 C C . TYR B 1 55 ? -0.762 -2.932 -10.961 1 96.56 55 TYR B C 1
ATOM 1616 O O . TYR B 1 55 ? -1.067 -1.737 -10.977 1 96.56 55 TYR B O 1
ATOM 1624 N N . ASP B 1 56 ? -0.029 -3.502 -11.82 1 94.19 56 ASP B N 1
ATOM 1625 C CA . ASP B 1 56 ? 0.216 -2.926 -13.141 1 94.19 56 ASP B CA 1
ATOM 1626 C C . ASP B 1 56 ? -0.872 -3.336 -14.125 1 94.19 56 ASP B C 1
ATOM 1628 O O . ASP B 1 56 ? -0.748 -4.359 -14.805 1 94.19 56 ASP B O 1
ATOM 1632 N N . GLU B 1 57 ? -1.788 -2.502 -14.203 1 90.44 57 GLU B N 1
ATOM 1633 C CA . GLU B 1 57 ? -2.973 -2.809 -15 1 90.44 57 GLU B CA 1
ATOM 1634 C C . GLU B 1 57 ? -2.631 -2.9 -16.484 1 90.44 57 GLU B C 1
ATOM 1636 O O . GLU B 1 57 ? -3.242 -3.676 -17.219 1 90.44 57 GLU B O 1
ATOM 1641 N N . VAL B 1 58 ? -1.728 -2.125 -16.938 1 87.94 58 VAL B N 1
ATOM 1642 C CA . VAL B 1 58 ? -1.372 -2.051 -18.344 1 87.94 58 VAL B CA 1
ATOM 1643 C C . VAL B 1 58 ? -0.819 -3.396 -18.812 1 87.94 58 VAL B C 1
ATOM 1645 O O . VAL B 1 58 ? -1.174 -3.881 -19.891 1 87.94 58 VAL B O 1
ATOM 1648 N N . HIS B 1 59 ? -0.044 -4.055 -18.031 1 90.75 59 HIS B N 1
ATOM 1649 C CA . HIS B 1 59 ? 0.604 -5.293 -18.453 1 90.75 59 HIS B CA 1
ATOM 1650 C C . HIS B 1 59 ? -0.028 -6.504 -17.781 1 90.75 59 HIS B C 1
ATOM 1652 O O . HIS B 1 59 ? 0.401 -7.637 -18 1 90.75 59 HIS B O 1
ATOM 1658 N N . ASP B 1 60 ? -0.963 -6.223 -16.938 1 93 60 ASP B N 1
ATOM 1659 C CA . ASP B 1 60 ? -1.691 -7.285 -16.25 1 93 60 ASP B CA 1
ATOM 1660 C C . ASP B 1 60 ? -0.765 -8.086 -15.344 1 93 60 ASP B C 1
ATOM 1662 O O . ASP B 1 60 ? -0.746 -9.32 -15.398 1 93 60 ASP B O 1
ATOM 1666 N N . ILE B 1 61 ? 0.01 -7.336 -14.57 1 95.19 61 ILE B N 1
ATOM 1667 C CA . ILE B 1 61 ? 0.979 -7.945 -13.672 1 95.19 61 ILE B CA 1
ATOM 1668 C C . ILE B 1 61 ? 0.681 -7.523 -12.234 1 95.19 61 ILE B C 1
ATOM 1670 O O . ILE B 1 61 ? 0.525 -6.336 -11.945 1 95.19 61 ILE B O 1
ATOM 1674 N N . LEU B 1 62 ? 0.513 -8.484 -11.375 1 97.19 62 LEU B N 1
ATOM 1675 C CA . LEU B 1 62 ? 0.467 -8.219 -9.938 1 97.19 62 LEU B CA 1
ATOM 1676 C C . LEU B 1 62 ? 1.871 -8.203 -9.344 1 97.19 62 LEU B C 1
ATOM 1678 O O . LEU B 1 62 ? 2.557 -9.227 -9.336 1 97.19 62 LEU B O 1
ATOM 1682 N N . LEU B 1 63 ? 2.307 -7.055 -8.938 1 97.38 63 LEU B N 1
ATOM 1683 C CA . LEU B 1 63 ? 3.602 -6.898 -8.281 1 97.38 63 LEU B CA 1
ATOM 1684 C C . LEU B 1 63 ? 3.5 -7.207 -6.793 1 97.38 63 LEU B C 1
ATOM 1686 O O . LEU B 1 63 ? 2.512 -6.855 -6.148 1 97.38 63 LEU B O 1
ATOM 1690 N N . TYR B 1 64 ? 4.52 -7.828 -6.266 1 97.62 64 TYR B N 1
ATOM 1691 C CA . TYR B 1 64 ? 4.457 -8.195 -4.855 1 97.62 64 TYR B CA 1
ATOM 1692 C C . TYR B 1 64 ? 5.855 -8.266 -4.246 1 97.62 64 TYR B C 1
ATOM 1694 O O . TYR B 1 64 ? 6.844 -8.422 -4.965 1 97.62 64 TYR B O 1
ATOM 1702 N N . VAL B 1 65 ? 5.898 -8.086 -3.02 1 97.25 65 VAL B N 1
ATOM 1703 C CA . VAL B 1 65 ? 7.129 -8.289 -2.262 1 97.25 65 VAL B CA 1
ATOM 1704 C C . VAL B 1 65 ? 7.176 -9.719 -1.729 1 97.25 65 VAL B C 1
ATOM 1706 O O . VAL B 1 65 ? 6.238 -10.18 -1.072 1 97.25 65 VAL B O 1
ATOM 1709 N N . ASP B 1 66 ? 8.195 -10.391 -2.037 1 96.31 66 ASP B N 1
ATOM 1710 C CA . ASP B 1 66 ? 8.484 -11.695 -1.447 1 96.31 66 ASP B CA 1
ATOM 1711 C C . ASP B 1 66 ? 9.352 -11.555 -0.199 1 96.31 66 ASP B C 1
ATOM 1713 O O . ASP B 1 66 ? 10.547 -11.273 -0.298 1 96.31 66 ASP B O 1
ATOM 1717 N N . LYS B 1 67 ? 8.688 -11.75 0.929 1 93.25 67 LYS B N 1
ATOM 1718 C CA . LYS B 1 67 ? 9.406 -11.602 2.193 1 93.25 67 LYS B CA 1
ATOM 1719 C C . LYS B 1 67 ? 10.234 -12.836 2.508 1 93.25 67 LYS B C 1
ATOM 1721 O O . LYS B 1 67 ? 9.695 -13.938 2.629 1 93.25 67 LYS B O 1
ATOM 1726 N N . GLN B 1 68 ? 11.461 -12.742 2.402 1 80.5 68 GLN B N 1
ATOM 1727 C CA . GLN B 1 68 ? 12.406 -13.789 2.791 1 80.5 68 GLN B CA 1
ATOM 1728 C C . GLN B 1 68 ? 13.367 -13.289 3.871 1 80.5 68 GLN B C 1
ATOM 1730 O O . GLN B 1 68 ? 13.805 -12.141 3.834 1 80.5 68 GLN B O 1
ATOM 1735 N N . ARG B 1 69 ? 13.461 -14.031 4.828 1 71.12 69 ARG B N 1
ATOM 1736 C CA . ARG B 1 69 ? 14.312 -13.602 5.934 1 71.12 69 ARG B CA 1
ATOM 1737 C C . ARG B 1 69 ? 15.516 -12.805 5.426 1 71.12 69 ARG B C 1
ATOM 1739 O O . ARG B 1 69 ? 16.469 -13.383 4.895 1 71.12 69 ARG B O 1
ATOM 1746 N N . ASN B 1 70 ? 15.43 -11.531 5.508 1 68.56 70 ASN B N 1
ATOM 1747 C CA . ASN B 1 70 ? 16.438 -10.516 5.227 1 68.56 70 ASN B CA 1
ATOM 1748 C C . ASN B 1 70 ? 16.812 -10.492 3.75 1 68.56 70 ASN B C 1
ATOM 1750 O O . ASN B 1 70 ? 17.938 -10.125 3.396 1 68.56 70 ASN B O 1
ATOM 1754 N N . ASN B 1 71 ? 15.992 -10.93 2.922 1 86.81 71 ASN B N 1
ATOM 1755 C CA . ASN B 1 71 ? 16.266 -10.953 1.49 1 86.81 71 ASN B CA 1
ATOM 1756 C C . ASN B 1 71 ? 15 -10.734 0.669 1 86.81 71 ASN B C 1
ATOM 1758 O O . ASN B 1 71 ? 14.727 -11.492 -0.266 1 86.81 71 ASN B O 1
ATOM 1762 N N . ASP B 1 72 ? 14.414 -9.594 1.064 1 94.5 72 ASP B N 1
ATOM 1763 C CA . ASP B 1 72 ? 13.156 -9.352 0.37 1 94.5 72 ASP B CA 1
ATOM 1764 C C . ASP B 1 72 ? 13.383 -9.148 -1.127 1 94.5 72 ASP B C 1
ATOM 1766 O O . ASP B 1 72 ? 14.383 -8.562 -1.536 1 94.5 72 ASP B O 1
ATOM 1770 N N . ALA B 1 73 ? 12.5 -9.703 -1.882 1 94.44 73 ALA B N 1
ATOM 1771 C CA . ALA B 1 73 ? 12.539 -9.57 -3.336 1 94.44 73 ALA B CA 1
ATOM 1772 C C . ALA B 1 73 ? 11.281 -8.875 -3.854 1 94.44 73 ALA B C 1
ATOM 1774 O O . ALA B 1 73 ? 10.219 -8.945 -3.229 1 94.44 73 ALA B O 1
ATOM 1775 N N . ILE B 1 74 ? 11.43 -8.125 -4.887 1 95.81 74 ILE B N 1
ATOM 1776 C CA . ILE B 1 74 ? 10.289 -7.621 -5.641 1 95.81 74 ILE B CA 1
ATOM 1777 C C . ILE B 1 74 ? 10.023 -8.531 -6.84 1 95.81 74 ILE B C 1
ATOM 1779 O O . ILE B 1 74 ? 10.922 -8.773 -7.652 1 95.81 74 ILE B O 1
ATOM 1783 N N . CYS B 1 75 ? 8.82 -9.008 -6.922 1 95.12 75 CYS B N 1
ATOM 1784 C CA . CYS B 1 75 ? 8.445 -9.961 -7.957 1 95.12 75 CYS B CA 1
ATOM 1785 C C . CYS B 1 75 ? 7.145 -9.547 -8.641 1 95.12 75 CYS B C 1
ATOM 1787 O O . CYS B 1 75 ? 6.512 -8.57 -8.234 1 95.12 75 CYS B O 1
ATOM 1789 N N . GLY B 1 76 ? 6.844 -10.234 -9.727 1 95.38 76 GLY B N 1
ATOM 1790 C CA . GLY B 1 76 ? 5.613 -10.023 -10.469 1 95.38 76 GLY B CA 1
ATOM 1791 C C . GLY B 1 76 ? 4.98 -11.305 -10.961 1 95.38 76 GLY B C 1
ATOM 1792 O O . GLY B 1 76 ? 5.68 -12.227 -11.383 1 95.38 76 GLY B O 1
ATOM 1793 N N . TYR B 1 77 ? 3.705 -11.352 -10.805 1 96.56 77 TYR B N 1
ATOM 1794 C CA . TYR B 1 77 ? 2.896 -12.438 -11.336 1 96.56 77 TYR B CA 1
ATOM 1795 C C . TYR B 1 77 ? 2.029 -11.961 -12.492 1 96.56 77 TYR B C 1
ATOM 1797 O O . TYR B 1 77 ? 1.183 -11.078 -12.32 1 96.56 77 TYR B O 1
ATOM 1805 N N . GLY B 1 78 ? 2.271 -12.547 -13.648 1 95.44 78 GLY B N 1
ATOM 1806 C CA . GLY B 1 78 ? 1.394 -12.281 -14.773 1 95.44 78 GLY B CA 1
ATOM 1807 C C . GLY B 1 78 ? 0.055 -12.984 -14.672 1 95.44 78 GLY B C 1
ATOM 1808 O O . GLY B 1 78 ? -0.015 -14.211 -14.773 1 95.44 78 GLY B O 1
ATOM 1809 N N . ILE B 1 79 ? -0.92 -12.25 -14.57 1 94.56 79 ILE B N 1
ATOM 1810 C CA . ILE B 1 79 ? -2.229 -12.836 -14.305 1 94.56 79 ILE B CA 1
ATOM 1811 C C . ILE B 1 79 ? -2.686 -13.641 -15.523 1 94.56 79 ILE B C 1
ATOM 1813 O O . ILE B 1 79 ? -3.174 -14.766 -15.391 1 94.56 79 ILE B O 1
ATOM 1817 N N . SER B 1 80 ? -2.527 -13.062 -16.656 1 92.56 80 SER B N 1
ATOM 1818 C CA . SER B 1 80 ? -2.916 -13.75 -17.891 1 92.56 80 SER B CA 1
ATOM 1819 C C . SER B 1 80 ? -1.881 -14.797 -18.281 1 92.56 80 SER B C 1
ATOM 1821 O O . SER B 1 80 ? -2.236 -15.914 -18.672 1 92.56 80 SER B O 1
ATOM 1823 N N . SER B 1 81 ? -0.628 -14.477 -18.203 1 93.38 81 SER B N 1
ATOM 1824 C CA . SER B 1 81 ? 0.432 -15.367 -18.672 1 93.38 81 SER B CA 1
ATOM 1825 C C . SER B 1 81 ? 0.699 -16.484 -17.656 1 93.38 81 SER B C 1
ATOM 1827 O O . SER B 1 81 ? 1.273 -17.516 -18.016 1 93.38 81 SER B O 1
ATOM 1829 N N . LYS B 1 82 ? 0.312 -16.234 -16.453 1 94.62 82 LYS B N 1
ATOM 1830 C CA . LYS B 1 82 ? 0.534 -17.156 -15.352 1 94.62 82 LYS B CA 1
ATOM 1831 C C . LYS B 1 82 ? 2.023 -17.344 -15.078 1 94.62 82 LYS B C 1
ATOM 1833 O O . LYS B 1 82 ? 2.43 -18.328 -14.445 1 94.62 82 LYS B O 1
ATOM 1838 N N . LEU B 1 83 ? 2.762 -16.359 -15.523 1 93 83 LEU B N 1
ATOM 1839 C CA . LEU B 1 83 ? 4.203 -16.422 -15.297 1 93 83 LEU B CA 1
ATOM 1840 C C . LEU B 1 83 ? 4.594 -15.609 -14.062 1 93 83 LEU B C 1
ATOM 1842 O O . LEU B 1 83 ? 4.043 -14.539 -13.82 1 93 83 LEU B O 1
ATOM 1846 N N . ASN B 1 84 ? 5.504 -16.188 -13.32 1 93.75 84 ASN B N 1
ATOM 1847 C CA . ASN B 1 84 ? 6.059 -15.562 -12.125 1 93.75 84 ASN B CA 1
ATOM 1848 C C . ASN B 1 84 ? 7.539 -15.234 -12.297 1 93.75 84 ASN B C 1
ATOM 1850 O O . ASN B 1 84 ? 8.305 -16.062 -12.797 1 93.75 84 ASN B O 1
ATOM 1854 N N . GLN B 1 85 ? 7.879 -14.016 -11.922 1 90.81 85 GLN B N 1
ATOM 1855 C CA . GLN B 1 85 ? 9.281 -13.633 -12.016 1 90.81 85 GLN B CA 1
ATOM 1856 C C . GLN B 1 85 ? 9.656 -12.633 -10.93 1 90.81 85 GLN B C 1
ATOM 1858 O O . GLN B 1 85 ? 8.867 -11.75 -10.586 1 90.81 85 GLN B O 1
ATOM 1863 N N . CYS B 1 86 ? 10.859 -12.742 -10.414 1 91.75 86 CYS B N 1
ATOM 1864 C CA . CYS B 1 86 ? 11.383 -11.742 -9.492 1 91.75 86 CYS B CA 1
ATOM 1865 C C . CYS B 1 86 ? 12.32 -10.781 -10.203 1 91.75 86 CYS B C 1
ATOM 1867 O O . CYS B 1 86 ? 13.18 -11.211 -10.984 1 91.75 86 CYS B O 1
ATOM 1869 N N . PHE B 1 87 ? 12.133 -9.531 -9.914 1 91.44 87 PHE B N 1
ATOM 1870 C CA . PHE B 1 87 ? 12.883 -8.492 -10.594 1 91.44 87 PHE B CA 1
ATOM 1871 C C . PHE B 1 87 ? 14.18 -8.18 -9.844 1 91.44 87 PHE B C 1
ATOM 1873 O O . PHE B 1 87 ? 15.203 -7.879 -10.461 1 91.44 87 PHE B O 1
ATOM 1880 N N . THR B 1 88 ? 14.078 -8.156 -8.594 1 89.69 88 THR B N 1
ATOM 1881 C CA . THR B 1 88 ? 15.258 -7.852 -7.789 1 89.69 88 THR B CA 1
ATOM 1882 C C . THR B 1 88 ? 15.234 -8.633 -6.48 1 89.69 88 THR B C 1
ATOM 1884 O O . THR B 1 88 ? 14.164 -8.922 -5.941 1 89.69 88 THR B O 1
ATOM 1887 N N . LYS B 1 89 ? 16.359 -8.945 -6.078 1 86.56 89 LYS B N 1
ATOM 1888 C CA . LYS B 1 89 ? 16.625 -9.562 -4.781 1 86.56 89 LYS B CA 1
ATOM 1889 C C . LYS B 1 89 ? 17.938 -9.047 -4.184 1 86.56 89 LYS B C 1
ATOM 1891 O O . LYS B 1 89 ? 18.938 -8.914 -4.891 1 86.56 89 LYS B O 1
ATOM 1896 N N . ARG B 1 90 ? 17.828 -8.664 -2.992 1 88.19 90 ARG B N 1
ATOM 1897 C CA . ARG B 1 90 ? 19.031 -8.141 -2.346 1 88.19 90 ARG B CA 1
ATOM 1898 C C . ARG B 1 90 ? 19.062 -8.516 -0.869 1 88.19 90 ARG B C 1
ATOM 1900 O O . ARG B 1 90 ? 18.047 -8.445 -0.179 1 88.19 90 ARG B O 1
ATOM 1907 N N . ASN B 1 91 ? 20.234 -8.773 -0.464 1 88.94 91 ASN B N 1
ATOM 1908 C CA . ASN B 1 91 ? 20.422 -9.148 0.934 1 88.94 91 ASN B CA 1
ATOM 1909 C C . ASN B 1 91 ? 20.312 -7.934 1.854 1 88.94 91 ASN B C 1
ATOM 1911 O O . ASN B 1 91 ? 20.781 -6.848 1.515 1 88.94 91 ASN B O 1
ATOM 1915 N N . GLY B 1 92 ? 19.719 -8.219 3.01 1 90.88 92 GLY B N 1
ATOM 1916 C CA . GLY B 1 92 ? 19.672 -7.195 4.043 1 90.88 92 GLY B CA 1
ATOM 1917 C C . GLY B 1 92 ? 18.484 -6.258 3.9 1 90.88 92 GLY B C 1
ATOM 1918 O O . GLY B 1 92 ? 18.312 -5.332 4.699 1 90.88 92 GLY B O 1
ATOM 1919 N N . ARG B 1 93 ? 17.688 -6.539 2.951 1 92 9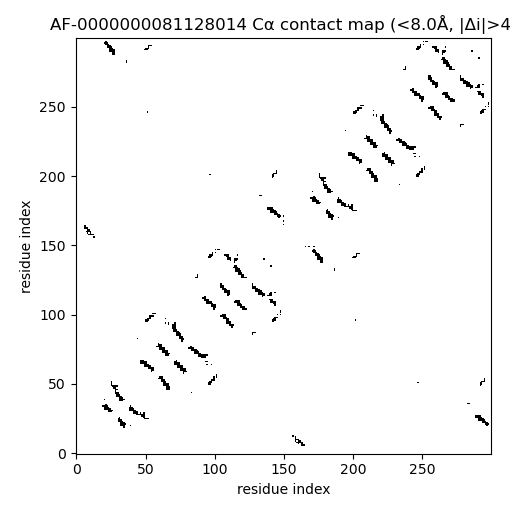3 ARG B N 1
ATOM 1920 C CA . ARG B 1 93 ? 16.547 -5.656 2.695 1 92 93 ARG B CA 1
ATOM 1921 C C . ARG B 1 93 ? 15.344 -6.07 3.521 1 92 93 ARG B C 1
ATOM 1923 O O . ARG B 1 93 ? 15.094 -7.262 3.723 1 92 93 ARG B O 1
ATOM 1930 N N . ASN B 1 94 ? 14.711 -5.027 4.059 1 95.38 94 ASN B N 1
ATOM 1931 C CA . ASN B 1 94 ? 13.398 -5.184 4.672 1 95.38 94 ASN B CA 1
ATOM 1932 C C . ASN B 1 94 ? 12.383 -4.219 4.074 1 95.38 94 ASN B C 1
ATOM 1934 O O . ASN B 1 94 ? 12.242 -3.086 4.543 1 95.38 94 ASN B O 1
ATOM 1938 N N . ILE B 1 95 ? 11.656 -4.707 3.027 1 97 95 ILE B N 1
ATOM 1939 C CA . ILE B 1 95 ? 10.719 -3.867 2.293 1 97 95 ILE B CA 1
ATOM 1940 C C . ILE B 1 95 ? 9.367 -3.857 3.006 1 97 95 ILE B C 1
ATOM 1942 O O . ILE B 1 95 ? 8.773 -4.914 3.242 1 97 95 ILE B O 1
ATOM 1946 N N . HIS B 1 96 ? 8.898 -2.695 3.258 1 96.56 96 HIS B N 1
ATOM 1947 C CA . HIS B 1 96 ? 7.629 -2.586 3.973 1 96.56 96 HIS B CA 1
ATOM 1948 C C . HIS B 1 96 ? 6.477 -2.305 3.014 1 96.56 96 HIS B C 1
ATOM 1950 O O . HIS B 1 96 ? 5.387 -2.861 3.166 1 96.56 96 HIS B O 1
ATOM 1956 N N . SER B 1 97 ? 6.664 -1.423 2.07 1 98.44 97 SER B N 1
ATOM 1957 C CA . SER B 1 97 ? 5.594 -1.038 1.156 1 98.44 97 SER B CA 1
ATOM 1958 C C . SER B 1 97 ? 6.125 -0.806 -0.254 1 98.44 97 SER B C 1
ATOM 1960 O O . SER B 1 97 ? 7.324 -0.587 -0.443 1 98.44 97 SER B O 1
ATOM 1962 N N . ILE B 1 98 ? 5.172 -0.88 -1.188 1 98.62 98 ILE B N 1
ATOM 1963 C CA . ILE B 1 98 ? 5.477 -0.538 -2.572 1 98.62 98 ILE B CA 1
ATOM 1964 C C . ILE B 1 98 ? 4.383 0.375 -3.131 1 98.62 98 ILE B C 1
ATOM 1966 O O . ILE B 1 98 ? 3.242 0.343 -2.666 1 98.62 98 ILE B O 1
ATOM 1970 N N . PHE B 1 99 ? 4.762 1.198 -4.082 1 98.38 99 PHE B N 1
ATOM 1971 C CA . PHE B 1 99 ? 3.875 2.064 -4.852 1 98.38 99 PHE B CA 1
ATOM 1972 C C . PHE B 1 99 ? 4.234 2.029 -6.332 1 98.38 99 PHE B C 1
ATOM 1974 O O . PHE B 1 99 ? 5.379 2.305 -6.707 1 98.38 99 PHE B O 1
ATOM 1981 N N . TYR B 1 100 ? 3.305 1.656 -7.117 1 96.94 100 TYR B N 1
ATOM 1982 C CA . TYR B 1 100 ? 3.539 1.584 -8.555 1 96.94 100 TYR B CA 1
ATOM 1983 C C . TYR B 1 100 ? 2.871 2.748 -9.273 1 96.94 100 TYR B C 1
ATOM 1985 O O . TYR B 1 100 ? 1.655 2.93 -9.18 1 96.94 100 TYR B O 1
ATOM 1993 N N . ASP B 1 101 ? 3.695 3.426 -9.906 1 94.38 101 ASP B N 1
ATOM 1994 C CA . ASP B 1 101 ? 3.213 4.527 -10.734 1 94.38 101 ASP B CA 1
ATOM 1995 C C . ASP B 1 101 ? 3.031 4.086 -12.18 1 94.38 101 ASP B C 1
ATOM 1997 O O . ASP B 1 101 ? 4 4.008 -12.938 1 94.38 101 ASP B O 1
ATOM 2001 N N . THR B 1 102 ? 1.845 3.898 -12.531 1 89.06 102 THR B N 1
ATOM 2002 C CA . THR B 1 102 ? 1.536 3.383 -13.859 1 89.06 102 THR B CA 1
ATOM 2003 C C . THR B 1 102 ? 1.938 4.387 -14.938 1 89.06 102 THR B C 1
ATOM 2005 O O . THR B 1 102 ? 2.35 4 -16.031 1 89.06 102 THR B O 1
ATOM 2008 N N . ALA B 1 103 ? 1.892 5.664 -14.625 1 86.62 103 ALA B N 1
ATOM 2009 C CA . ALA B 1 103 ? 2.213 6.703 -15.602 1 86.62 103 ALA B CA 1
ATOM 2010 C C . ALA B 1 103 ? 3.68 6.633 -16.016 1 86.62 103 ALA B C 1
ATOM 2012 O O . ALA B 1 103 ? 4.012 6.832 -17.188 1 86.62 103 ALA B O 1
ATOM 2013 N N . THR B 1 104 ? 4.586 6.297 -15.133 1 90.5 104 THR B N 1
ATOM 2014 C CA . THR B 1 104 ? 6.016 6.312 -15.422 1 90.5 104 THR B CA 1
ATOM 2015 C C . THR B 1 104 ? 6.578 4.895 -15.43 1 90.5 104 THR B C 1
ATOM 2017 O O . THR B 1 104 ? 7.73 4.68 -15.812 1 90.5 104 THR B O 1
ATOM 2020 N N . GLU B 1 105 ? 5.762 3.973 -14.992 1 92.38 105 GLU B N 1
ATOM 2021 C CA . GLU B 1 105 ? 6.156 2.572 -14.867 1 92.38 105 GLU B CA 1
ATOM 2022 C C . GLU B 1 105 ? 7.312 2.408 -13.891 1 92.38 105 GLU B C 1
ATOM 2024 O O . GLU B 1 105 ? 8.242 1.642 -14.141 1 92.38 105 GLU B O 1
ATOM 2029 N N . ILE B 1 106 ? 7.289 3.199 -12.914 1 95.06 106 ILE B N 1
ATOM 2030 C CA . ILE B 1 106 ? 8.281 3.135 -11.844 1 95.06 106 ILE B CA 1
ATOM 2031 C C . ILE B 1 106 ? 7.645 2.561 -10.578 1 95.06 106 ILE B C 1
ATOM 2033 O O . ILE B 1 106 ? 6.523 2.928 -10.219 1 95.06 106 ILE B O 1
ATOM 2037 N N . LEU B 1 107 ? 8.32 1.628 -9.969 1 97.31 107 LEU B N 1
ATOM 2038 C CA . LEU B 1 107 ? 7.93 1.088 -8.672 1 97.31 107 LEU B CA 1
ATOM 2039 C C . LEU B 1 107 ? 8.805 1.657 -7.562 1 97.31 107 LEU B C 1
ATOM 2041 O O . LEU B 1 107 ? 10.031 1.528 -7.609 1 97.31 107 LEU B O 1
ATOM 2045 N N . TYR B 1 108 ? 8.18 2.307 -6.625 1 98.25 108 TYR B N 1
ATOM 2046 C CA . TYR B 1 108 ? 8.852 2.801 -5.43 1 98.25 108 TYR B CA 1
ATOM 2047 C C . TYR B 1 108 ? 8.68 1.833 -4.266 1 98.25 108 TYR B C 1
ATOM 2049 O O . TYR B 1 108 ? 7.645 1.165 -4.156 1 98.25 108 TYR B O 1
ATOM 2057 N N . PHE B 1 109 ? 9.68 1.824 -3.385 1 98.38 109 PHE B N 1
ATOM 2058 C CA . PHE B 1 109 ? 9.523 0.951 -2.227 1 98.38 109 PHE B CA 1
ATOM 2059 C C . PHE B 1 109 ? 10.312 1.48 -1.037 1 98.38 109 PHE B C 1
ATOM 2061 O O . PHE B 1 109 ? 11.344 2.133 -1.211 1 98.38 109 PHE B O 1
ATOM 2068 N N . SER B 1 110 ? 9.781 1.239 0.1 1 98.5 110 SER B N 1
ATOM 2069 C CA . SER B 1 110 ? 10.453 1.609 1.341 1 98.5 110 SER B CA 1
ATOM 2070 C C . SER B 1 110 ? 11.297 0.46 1.873 1 98.5 110 SER B C 1
ATOM 2072 O O . SER B 1 110 ? 10.867 -0.695 1.859 1 98.5 110 SER B O 1
ATOM 2074 N N . ASP B 1 111 ? 12.492 0.734 2.246 1 97.19 111 ASP B N 1
ATOM 2075 C CA . ASP B 1 111 ? 13.375 -0.201 2.934 1 97.19 111 ASP B CA 1
ATOM 2076 C C . ASP B 1 111 ? 13.648 0.252 4.367 1 97.19 111 ASP B C 1
ATOM 2078 O O . ASP B 1 111 ? 14.367 1.229 4.586 1 97.19 111 ASP B O 1
ATOM 2082 N N . THR B 1 112 ? 13.148 -0.499 5.32 1 95.5 112 THR B N 1
ATOM 2083 C CA . THR B 1 112 ? 13.211 -0.055 6.711 1 95.5 112 THR B CA 1
ATOM 2084 C C . 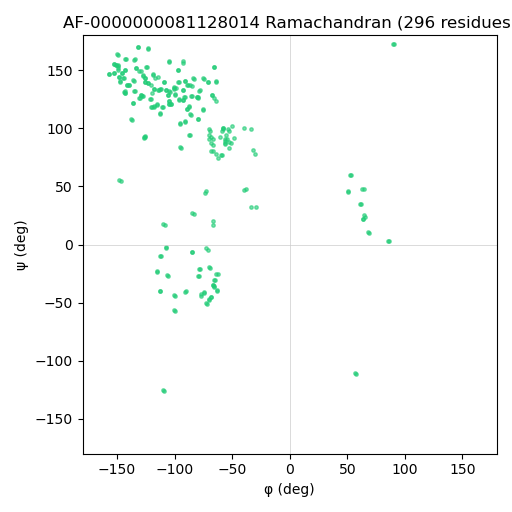THR B 1 112 ? 14.594 -0.301 7.297 1 95.5 112 THR B C 1
ATOM 2086 O O . THR B 1 112 ? 15.023 0.404 8.211 1 95.5 112 THR B O 1
ATOM 2089 N N . ASN B 1 113 ? 15.266 -1.272 6.766 1 94.94 113 ASN B N 1
ATOM 2090 C CA . ASN B 1 113 ? 16.625 -1.526 7.246 1 94.94 113 ASN B CA 1
ATOM 2091 C C . ASN B 1 113 ? 17.578 -0.422 6.82 1 94.94 113 ASN B C 1
ATOM 2093 O O . ASN B 1 113 ? 18.344 0.102 7.645 1 94.94 113 ASN B O 1
ATOM 2097 N N . GLU B 1 114 ? 17.5 -0.067 5.535 1 94.88 114 GLU B N 1
ATOM 2098 C CA . GLU B 1 114 ? 18.375 0.979 5.004 1 94.88 114 GLU B CA 1
ATOM 2099 C C . GLU B 1 114 ? 17.781 2.365 5.258 1 94.88 114 GLU B C 1
ATOM 2101 O O . GLU B 1 114 ? 18.422 3.377 4.988 1 94.88 114 GLU B O 1
ATOM 2106 N N . ARG B 1 115 ? 16.594 2.445 5.766 1 97.69 115 ARG B N 1
ATOM 2107 C CA . ARG B 1 115 ? 15.883 3.689 6.031 1 97.69 115 ARG B CA 1
ATOM 2108 C C . ARG B 1 115 ? 15.844 4.57 4.785 1 97.69 115 ARG B C 1
ATOM 2110 O O . ARG B 1 115 ? 16.234 5.738 4.832 1 97.69 115 ARG B O 1
ATOM 2117 N N . SER B 1 116 ? 15.25 3.996 3.756 1 98.12 116 SER B N 1
ATOM 2118 C CA . SER B 1 116 ? 15.32 4.676 2.467 1 98.12 116 SER B CA 1
ATOM 2119 C C . SER B 1 116 ? 14.102 4.359 1.61 1 98.12 116 SER B C 1
ATOM 2121 O O . SER B 1 116 ? 13.375 3.398 1.879 1 98.12 116 SER B O 1
ATOM 2123 N N . ILE B 1 117 ? 13.836 5.277 0.738 1 98.5 117 ILE B N 1
ATOM 2124 C CA . ILE B 1 117 ? 12.953 5.023 -0.396 1 98.5 117 ILE B CA 1
ATOM 2125 C C . ILE B 1 117 ? 13.781 4.75 -1.646 1 98.5 117 ILE B C 1
ATOM 2127 O O . ILE B 1 117 ? 14.695 5.512 -1.971 1 98.5 117 ILE B O 1
ATOM 2131 N N . ASN B 1 118 ? 13.461 3.682 -2.299 1 97.94 118 ASN B N 1
ATOM 2132 C CA . ASN B 1 118 ? 14.133 3.248 -3.516 1 97.94 118 ASN B CA 1
ATOM 2133 C C . ASN B 1 118 ? 13.156 3.086 -4.676 1 97.94 118 ASN B C 1
ATOM 2135 O O . ASN B 1 118 ? 11.945 3.199 -4.492 1 97.94 118 ASN B O 1
ATOM 2139 N N . TRP B 1 119 ? 13.742 2.914 -5.91 1 96.88 119 TRP B N 1
ATOM 2140 C CA . TRP B 1 119 ? 12.844 2.713 -7.039 1 96.88 119 TRP B CA 1
ATOM 2141 C C . TRP B 1 119 ? 13.5 1.836 -8.102 1 96.88 119 TRP B C 1
ATOM 2143 O O . TRP B 1 119 ? 14.727 1.717 -8.148 1 96.88 119 TRP B O 1
ATOM 2153 N N . ILE B 1 120 ? 12.672 1.135 -8.82 1 95.81 120 ILE B N 1
ATOM 2154 C CA . ILE B 1 120 ? 13.078 0.371 -10 1 95.81 120 ILE B CA 1
ATOM 2155 C C . ILE B 1 120 ? 12.141 0.692 -11.164 1 95.81 120 ILE B C 1
ATOM 2157 O O . ILE B 1 120 ? 10.977 1.042 -10.953 1 95.81 120 ILE B O 1
ATOM 2161 N N . SER B 1 121 ? 12.672 0.617 -12.336 1 93.56 121 SER B N 1
ATOM 2162 C CA . SER B 1 121 ? 11.836 0.656 -13.531 1 93.56 121 SER B CA 1
ATOM 2163 C C . SER B 1 121 ? 11.344 -0.737 -13.906 1 93.56 121 SER B C 1
ATOM 2165 O O . SER B 1 121 ? 12.141 -1.661 -14.07 1 93.56 121 SER B O 1
ATOM 2167 N N . ILE B 1 122 ? 10.086 -0.914 -13.891 1 87.81 122 ILE B N 1
ATOM 2168 C CA . ILE B 1 122 ? 9.508 -2.211 -14.227 1 87.81 122 ILE B CA 1
ATOM 2169 C C . ILE B 1 122 ? 9.383 -2.334 -15.742 1 87.81 122 ILE B C 1
ATOM 2171 O O . ILE B 1 122 ? 8.766 -3.281 -16.25 1 87.81 122 ILE B O 1
ATOM 2175 N N . SER B 1 123 ? 10.203 -1.65 -16.375 1 76.06 123 SER B N 1
ATOM 2176 C CA . SER B 1 123 ? 10.164 -1.826 -17.828 1 76.06 123 SER B CA 1
ATOM 2177 C C . SER B 1 123 ? 10.688 -3.201 -18.234 1 76.06 123 SER B C 1
ATOM 2179 O O . SER B 1 123 ? 11.523 -3.781 -17.547 1 76.06 123 SER B O 1
ATOM 2181 N N . PHE B 1 124 ? 9.891 -4.156 -18.406 1 61.75 124 PHE B N 1
ATOM 2182 C CA . PHE B 1 124 ? 10.133 -5.559 -18.719 1 61.75 124 PHE B CA 1
ATOM 2183 C C . PHE B 1 124 ? 11.367 -5.703 -19.609 1 61.75 124 PHE B C 1
ATOM 2185 O O . PHE B 1 124 ? 11.523 -6.707 -20.297 1 61.75 124 PHE B O 1
ATOM 2192 N N . LYS B 1 125 ? 12.219 -4.75 -19.297 1 60.19 125 LYS B N 1
ATOM 2193 C CA . LYS B 1 125 ? 13.508 -4.895 -19.953 1 60.19 125 LYS B CA 1
ATOM 2194 C C . LYS B 1 125 ? 14.492 -5.672 -19.094 1 60.19 125 LYS B C 1
ATOM 2196 O O . LYS B 1 125 ? 14.266 -5.844 -17.891 1 60.19 125 LYS B O 1
ATOM 2201 N N . SER B 1 126 ? 15.484 -6.281 -19.469 1 63.44 126 SER B N 1
ATOM 2202 C CA . SER B 1 126 ? 16.422 -7.281 -18.984 1 63.44 126 SER B CA 1
ATOM 2203 C C . SER B 1 126 ? 17.219 -6.758 -17.781 1 63.44 126 SER B C 1
ATOM 2205 O O . SER B 1 126 ? 17.547 -7.52 -16.875 1 63.44 126 SER B O 1
ATOM 2207 N N . ASN B 1 127 ? 17.344 -5.531 -17.688 1 72.12 127 ASN B N 1
ATOM 2208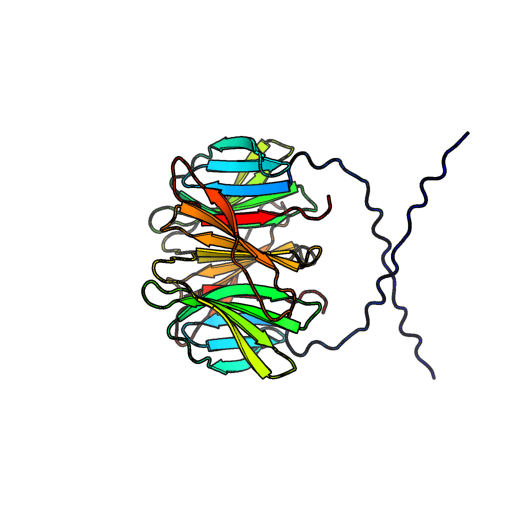 C CA . ASN B 1 127 ? 18.266 -5.145 -16.625 1 72.12 127 ASN B CA 1
ATOM 2209 C C . ASN B 1 127 ? 17.625 -4.145 -15.664 1 72.12 127 ASN B C 1
ATOM 2211 O O . ASN B 1 127 ? 17.922 -2.945 -15.727 1 72.12 127 ASN B O 1
ATOM 2215 N N . ILE B 1 128 ? 17.078 -4.855 -14.664 1 82.94 128 ILE B N 1
ATOM 2216 C CA . ILE B 1 128 ? 16.438 -3.953 -13.703 1 82.94 128 ILE B CA 1
ATOM 2217 C C . ILE B 1 128 ? 17.469 -3.533 -12.648 1 82.94 128 ILE B C 1
ATOM 2219 O O . ILE B 1 128 ? 18.109 -4.379 -12.023 1 82.94 128 ILE B O 1
ATOM 2223 N N . GLN B 1 129 ? 17.734 -2.293 -12.633 1 88.06 129 GLN B N 1
ATOM 2224 C CA . GLN B 1 129 ? 18.609 -1.694 -11.633 1 88.06 129 GLN B CA 1
ATOM 2225 C C . GLN B 1 129 ? 17.797 -1.016 -10.531 1 88.06 129 GLN B C 1
ATOM 2227 O O . GLN B 1 129 ? 16.812 -0.313 -10.812 1 88.06 129 GLN B O 1
ATOM 2232 N N . GLU B 1 130 ? 18.188 -1.284 -9.289 1 92.25 130 GLU B N 1
ATOM 2233 C CA . GLU B 1 130 ? 17.609 -0.585 -8.148 1 92.25 130 GLU B CA 1
ATOM 2234 C C . GLU B 1 130 ? 18.312 0.741 -7.895 1 92.25 130 GLU B C 1
ATOM 2236 O O . GLU B 1 130 ? 19.547 0.813 -7.945 1 92.25 130 GLU B O 1
ATOM 2241 N N . ASN B 1 131 ? 17.531 1.731 -7.633 1 95.62 131 ASN B N 1
ATOM 2242 C CA . ASN B 1 131 ? 18.078 3.064 -7.41 1 95.62 131 ASN B CA 1
ATOM 2243 C C . ASN B 1 131 ? 17.609 3.648 -6.078 1 95.62 131 ASN B C 1
ATOM 2245 O O . ASN B 1 131 ? 16.453 3.479 -5.691 1 95.62 131 ASN B O 1
ATOM 2249 N N . LEU B 1 132 ? 18.594 4.344 -5.391 1 97.38 132 LEU B N 1
ATOM 2250 C CA . LEU B 1 132 ? 18.234 5.094 -4.188 1 97.38 132 LEU B CA 1
ATOM 2251 C C . LEU B 1 132 ? 17.594 6.43 -4.547 1 97.38 132 LEU B C 1
ATOM 2253 O O . LEU B 1 132 ? 18.125 7.172 -5.379 1 97.38 132 LEU B O 1
ATOM 2257 N N . LEU B 1 133 ? 16.5 6.672 -4.027 1 97.81 133 LEU B N 1
ATOM 2258 C CA . LEU B 1 133 ? 15.852 7.957 -4.266 1 97.81 133 LEU B CA 1
ATOM 2259 C C . LEU B 1 133 ? 16.062 8.906 -3.092 1 97.81 133 LEU B C 1
ATOM 2261 O O . LEU B 1 133 ? 16.547 10.023 -3.273 1 97.81 133 LEU B O 1
ATOM 2265 N N . ILE B 1 134 ? 15.656 8.477 -1.879 1 98 134 ILE B N 1
ATOM 2266 C CA . ILE B 1 134 ? 15.773 9.289 -0.673 1 98 134 ILE B CA 1
ATOM 2267 C C . ILE B 1 134 ? 16.312 8.438 0.472 1 98 134 ILE B C 1
ATOM 2269 O O . ILE B 1 134 ? 15.844 7.32 0.701 1 98 134 ILE B O 1
ATOM 2273 N N . GLU B 1 135 ? 17.25 8.891 1.164 1 97.38 135 GLU B N 1
ATOM 2274 C CA . GLU B 1 135 ? 17.719 8.305 2.418 1 97.38 135 GLU B CA 1
ATOM 2275 C C . GLU B 1 135 ? 17.281 9.148 3.615 1 97.38 135 GLU B C 1
ATOM 2277 O O . GLU B 1 135 ? 17.5 10.359 3.639 1 97.38 135 GLU B O 1
ATOM 2282 N N . MET B 1 136 ? 16.672 8.492 4.574 1 96.69 136 MET B N 1
ATOM 2283 C CA . MET B 1 136 ? 16.219 9.219 5.758 1 96.69 136 MET B CA 1
ATOM 2284 C C . MET B 1 136 ? 17.375 9.484 6.711 1 96.69 136 MET B C 1
ATOM 2286 O O . MET B 1 136 ? 18.141 8.578 7.043 1 96.69 136 MET B O 1
ATOM 2290 N N . ASP B 1 137 ? 17.422 10.742 7.133 1 91.25 137 ASP B N 1
ATOM 2291 C CA . ASP B 1 137 ? 18.406 11.062 8.164 1 91.25 137 ASP B CA 1
ATOM 2292 C C . ASP B 1 137 ? 17.969 10.531 9.523 1 91.25 137 ASP B C 1
ATOM 2294 O O . ASP B 1 137 ? 18.781 10.016 10.289 1 91.25 137 ASP B O 1
ATOM 2298 N N . HIS B 1 138 ? 16.719 10.711 9.758 1 93.5 138 HIS B N 1
ATOM 2299 C CA . HIS B 1 138 ? 16.109 10.266 11 1 93.5 138 HIS B CA 1
ATOM 2300 C C . HIS B 1 138 ? 14.781 9.562 10.742 1 93.5 138 HIS B C 1
ATOM 2302 O O . HIS B 1 138 ? 14.047 9.945 9.828 1 93.5 138 HIS B O 1
ATOM 2308 N N . GLY B 1 139 ? 14.609 8.586 11.469 1 95.06 139 GLY B N 1
ATOM 2309 C CA . GLY B 1 139 ? 13.344 7.883 11.367 1 95.06 139 GLY B CA 1
ATOM 2310 C C . GLY B 1 139 ? 13.359 6.766 10.336 1 95.06 139 GLY B C 1
ATOM 2311 O O . GLY B 1 139 ? 14.344 6.598 9.617 1 95.06 139 GLY B O 1
ATOM 2312 N N . ILE B 1 140 ? 12.305 6.016 10.328 1 96.88 140 ILE B N 1
ATOM 2313 C CA . ILE B 1 140 ? 12.141 4.875 9.43 1 96.88 140 ILE B CA 1
ATOM 2314 C C . ILE B 1 140 ? 10.945 5.117 8.508 1 96.88 140 ILE B C 1
ATOM 2316 O O . ILE B 1 140 ? 9.828 5.332 8.977 1 96.88 140 ILE B O 1
ATOM 2320 N N . PRO B 1 141 ? 11.18 5.156 7.152 1 98.25 141 PRO B N 1
ATOM 2321 C CA . PRO B 1 141 ? 10.039 5.289 6.242 1 98.25 141 PRO B CA 1
ATOM 2322 C C . PRO B 1 141 ? 9.188 4.023 6.18 1 98.25 141 PRO B C 1
ATOM 2324 O O . PRO B 1 141 ? 9.719 2.912 6.148 1 98.25 141 PRO B O 1
ATOM 2327 N N . THR B 1 142 ? 7.887 4.195 6.145 1 97.44 142 THR B N 1
ATOM 2328 C CA . THR B 1 142 ? 7.008 3.035 6.129 1 97.44 142 THR B CA 1
ATOM 2329 C C . THR B 1 142 ? 6.281 2.924 4.793 1 97.44 142 THR B C 1
ATOM 2331 O O . THR B 1 142 ? 6.094 1.823 4.27 1 97.44 142 THR B O 1
ATOM 2334 N N . ASP B 1 143 ? 5.855 4.066 4.246 1 98.69 143 ASP B N 1
ATOM 2335 C CA . ASP B 1 143 ? 5.125 4.023 2.986 1 98.69 143 ASP B CA 1
ATOM 2336 C C . ASP B 1 143 ? 5.355 5.289 2.168 1 98.69 143 ASP B C 1
ATOM 2338 O O . ASP B 1 143 ? 5.871 6.285 2.688 1 98.69 143 ASP B O 1
ATOM 2342 N N . VAL B 1 144 ? 5.023 5.207 0.898 1 98.69 144 VAL B N 1
ATOM 2343 C CA . VAL B 1 144 ? 5.207 6.305 -0.046 1 98.69 144 VAL B CA 1
ATOM 2344 C C . VAL B 1 144 ? 4.027 6.363 -1.012 1 98.69 144 VAL B C 1
ATOM 2346 O O . VAL B 1 144 ? 3.504 5.324 -1.424 1 98.69 144 VAL B O 1
ATOM 2349 N N . VAL B 1 145 ? 3.539 7.508 -1.303 1 98 145 VAL B N 1
ATOM 2350 C CA . VAL B 1 145 ? 2.582 7.734 -2.381 1 98 145 VAL B CA 1
ATOM 2351 C C . VAL B 1 145 ? 3.107 8.82 -3.318 1 98 145 VAL B C 1
ATOM 2353 O O . VAL B 1 145 ? 3.789 9.75 -2.881 1 98 145 VAL B O 1
ATOM 2356 N N . VAL B 1 146 ? 2.834 8.633 -4.57 1 96.38 146 VAL B N 1
ATOM 2357 C CA . VAL B 1 146 ? 3.27 9.57 -5.602 1 96.38 146 VAL B CA 1
ATOM 2358 C C . VAL B 1 146 ? 2.053 10.172 -6.301 1 96.38 146 VAL B C 1
ATOM 2360 O O . VAL B 1 146 ? 1.089 9.461 -6.602 1 96.38 146 VAL B O 1
ATOM 2363 N N . ASP B 1 147 ? 2.049 11.422 -6.473 1 90.56 147 ASP B N 1
ATOM 2364 C CA . ASP B 1 147 ? 1.039 12.117 -7.27 1 90.56 147 ASP B CA 1
ATOM 2365 C C . ASP B 1 147 ? 1.518 12.328 -8.703 1 90.56 147 ASP B C 1
ATOM 2367 O O . ASP B 1 147 ? 2.201 13.305 -9 1 90.56 147 ASP B O 1
ATOM 2371 N N . SER B 1 148 ? 1.396 11.391 -9.539 1 69.44 148 SER B N 1
ATOM 2372 C CA . SER B 1 148 ? 1.957 11.375 -10.883 1 69.44 148 SER B CA 1
ATOM 2373 C C . SER B 1 148 ? 1.256 12.391 -11.789 1 69.44 148 SER B C 1
ATOM 2375 O O . SER B 1 148 ? 1.703 12.648 -12.906 1 69.44 148 SER B O 1
ATOM 2377 N N . LEU B 1 149 ? 0.136 12.844 -11.523 1 59.16 149 LEU B N 1
ATOM 2378 C CA . LEU B 1 149 ? -0.497 13.758 -12.469 1 59.16 149 LEU B CA 1
ATOM 2379 C C . LEU B 1 149 ? 0.267 15.078 -12.547 1 59.16 149 LEU B C 1
ATOM 2381 O O . LEU B 1 149 ? -0.218 16.047 -13.133 1 59.16 149 LEU B O 1
ATOM 2385 N N . LEU B 1 150 ? 1.518 15.07 -12.141 1 42.53 150 LEU B N 1
ATOM 2386 C CA . LEU B 1 150 ? 2.18 16.312 -12.539 1 42.53 150 LEU B CA 1
ATOM 2387 C C . LEU B 1 150 ? 2.668 16.219 -13.984 1 42.53 150 LEU B C 1
ATOM 2389 O O . LEU B 1 150 ? 3.039 15.141 -14.453 1 42.53 150 LEU B O 1
#

Foldseek 3Di:
DPPPPPPPPPPDPPPPPVDPFDDWDFDQQWIFTDDPNHTDDIGGDPARGWAEWDAQPVQQKIWTWRDDDQKIWIKIARPVVRDIDTQDIDGRWDWQYWDADNVQQKIWTFTQRQQFIKIWRPPVDDDIDIGTDDHDPDDHDRDDDDDPPD/DPPPPPPPDPPDPPPPPVDPFDDWDFDQQWIFTDDPNHTDDIGGDPARGWAEWDAQPVQQKIWTWRDDPQKIWIKIARPVVRDIDTQDIDGRWDWQYWDADNVQQKIWTFTQRQQFIKIWRPPVDDHIDIGTDDHDPDDHDRDDDDDPPD

Solvent-accessible surface area (backbone atoms only — not comparable to full-atom values): 16465 Å² total; per-residue (Å²): 132,84,77,76,78,75,56,72,41,68,54,71,78,76,70,79,64,81,66,89,51,39,33,40,32,24,32,30,32,29,39,39,28,20,40,94,88,33,80,74,47,75,45,78,51,104,40,76,24,39,36,31,51,37,74,42,72,89,76,41,28,44,33,33,31,34,48,37,97,46,34,27,23,43,29,34,36,26,68,83,75,68,43,74,49,70,66,44,70,41,79,64,35,40,69,61,28,52,35,66,38,76,92,77,40,34,36,34,32,17,24,47,67,76,14,22,38,30,36,33,53,64,59,91,55,91,74,60,56,82,38,85,69,45,72,52,89,69,60,42,40,31,20,56,50,70,52,72,90,110,133,84,77,76,76,77,75,78,59,62,62,55,75,63,70,81,65,81,66,89,50,40,33,41,33,24,31,32,33,28,39,39,28,20,41,92,90,33,81,72,46,76,45,79,49,104,40,77,26,38,37,32,51,38,74,41,73,90,78,41,28,43,31,35,31,35,47,35,97,46,34,27,21,41,30,34,35,25,69,83,77,68,44,74,47,72,66,44,70,42,78,63,34,40,67,62,27,54,34,66,39,77,90,76,41,34,35,36,33,16,24,47,66,76,14,22,38,30,35,33,54,65,59,92,55,91,76,61,57,82,40,85,71,46,73,52,91,70,60,41,40,32,19,57,50,69,53,72,91,110

Sequence (300 aa):
MFTAQCVLGLIVLYVGCTHSWDMAISVGDRLDFYTNDTKTDTVRLDSHDLGALAYDEVHDILLYVDKQRNNDAICGYGISSKLNQCFTKRNGRNIHSIFYDTATEILYFSDTNERSINWISISFKSNIQENLLIEMDHGIPTDVVVDSLLMFTAQCVLGLIVLYVGCTHSWDMAISVGDRLDFYTNDTKTDTVRLDSHDLGALAYDEVHDILLYVDKQRNNDAICGYGISSKLNQCFTKRNGRNIHSIFYDTATEILYFSDTNERSINWISISFKSNIQENLLIEMDHGIPTDVVVDSLL